Protein AF-A0A565BSS2-F1 (afdb_monomer_lite)

Foldseek 3Di:
DDPPDDDPDDCVVLVVLLVLLVVLLPPDDPPLPDDPDDDDDPDDPPPPPPPPPVPDDPPPDDPPPPPPPPPPVPPVPDVVVLVVVLCVPLPPPDPVVDVVCDPVNSVVVVVVSVVVVVVVVVVVVVVVVVVVVVVVVVVVVVVVVVVVVVVVVVVVVVVVVVVVVVVVVVVVVVVVVVVVVVVVVVVVVVVVSVVVLVVSCVSNVVSLVVLVVLQVVLVVVVVPNDDDDDNVVSVVSNLVSQQSVCVSVVHDGDDDDPDDDDDPPPDDDDDDDD

Organism: NCBI:txid586526

Radius of gyration: 59.24 Å; chains: 1; bounding box: 106×36×178 Å

Structure (mmCIF, N/CA/C/O backbone):
data_AF-A0A565BSS2-F1
#
_entry.id   AF-A0A565BSS2-F1
#
loop_
_atom_site.group_PDB
_atom_site.id
_atom_site.type_symbol
_atom_site.label_atom_id
_atom_site.label_alt_id
_atom_site.label_comp_id
_atom_site.label_asym_id
_atom_site.label_entity_id
_atom_site.label_seq_id
_atom_site.pdbx_PDB_ins_code
_atom_site.Cartn_x
_atom_site.Cartn_y
_atom_site.Cartn_z
_atom_site.occupancy
_atom_site.B_iso_or_equiv
_atom_site.auth_seq_id
_atom_site.auth_comp_id
_atom_site.auth_asym_id
_atom_site.auth_atom_id
_atom_site.pdbx_PDB_model_num
ATOM 1 N N . MET A 1 1 ? 14.914 12.241 -65.284 1.00 34.38 1 MET A N 1
ATOM 2 C CA . MET A 1 1 ? 15.885 13.344 -65.433 1.00 34.38 1 MET A CA 1
ATOM 3 C C . MET A 1 1 ? 17.136 12.758 -66.061 1.00 34.38 1 MET A C 1
ATOM 5 O O . MET A 1 1 ? 17.651 11.785 -65.526 1.00 34.38 1 MET A O 1
ATOM 9 N N . SER A 1 2 ? 17.515 13.255 -67.238 1.00 31.25 2 SER A N 1
ATOM 10 C CA . SER A 1 2 ? 18.650 12.774 -68.035 1.00 31.25 2 SER A CA 1
ATOM 11 C C . SER A 1 2 ? 19.987 13.127 -67.382 1.00 31.25 2 SER A C 1
ATOM 13 O O . SER A 1 2 ? 20.161 14.251 -66.926 1.00 31.25 2 SER A O 1
ATOM 15 N N . ILE A 1 3 ? 20.923 12.174 -67.372 1.00 38.09 3 ILE A N 1
ATOM 16 C CA . ILE A 1 3 ? 22.296 12.292 -66.838 1.00 38.09 3 ILE A CA 1
ATOM 17 C C . ILE A 1 3 ? 23.274 12.568 -67.998 1.00 38.09 3 ILE A C 1
ATOM 19 O O . ILE A 1 3 ? 24.305 11.922 -68.143 1.00 38.09 3 ILE A O 1
ATOM 23 N N . LEU A 1 4 ? 22.903 13.468 -68.904 1.00 37.25 4 LEU A N 1
ATOM 24 C CA . LEU A 1 4 ? 23.692 13.813 -70.087 1.00 37.25 4 LEU A CA 1
ATOM 25 C C . LEU A 1 4 ? 23.593 15.322 -70.271 1.00 37.25 4 LEU A C 1
ATOM 27 O O . LEU A 1 4 ? 22.771 15.786 -71.043 1.00 37.25 4 LEU A O 1
ATOM 31 N N . ASP A 1 5 ? 24.328 16.038 -69.423 1.00 34.91 5 ASP A N 1
ATOM 32 C CA . ASP A 1 5 ? 24.901 17.370 -69.665 1.00 34.91 5 ASP A CA 1
ATOM 33 C C . ASP A 1 5 ? 25.672 17.774 -68.400 1.00 34.91 5 ASP A C 1
ATOM 35 O O . ASP A 1 5 ? 25.303 18.676 -67.649 1.00 34.91 5 ASP A O 1
ATOM 39 N N . ALA A 1 6 ? 26.749 17.038 -68.112 1.00 40.72 6 ALA A N 1
ATOM 40 C CA . ALA A 1 6 ? 27.750 17.503 -67.163 1.00 40.72 6 ALA A CA 1
ATOM 41 C C . ALA A 1 6 ? 28.663 18.485 -67.908 1.00 40.72 6 ALA A C 1
ATOM 43 O O . ALA A 1 6 ? 29.536 18.086 -68.680 1.00 40.72 6 ALA A O 1
ATOM 44 N N . VAL A 1 7 ? 28.406 19.777 -67.701 1.00 39.69 7 VAL A N 1
ATOM 45 C CA . VAL A 1 7 ? 29.315 20.886 -68.028 1.00 39.69 7 VAL A CA 1
ATOM 46 C C . VAL A 1 7 ? 30.725 20.534 -67.515 1.00 39.69 7 VAL A C 1
ATOM 48 O O . VAL A 1 7 ? 30.817 19.922 -66.448 1.00 39.69 7 VAL A O 1
ATOM 51 N N . PRO A 1 8 ? 31.822 20.884 -68.224 1.00 41.38 8 PRO A N 1
ATOM 52 C CA . PRO A 1 8 ? 33.176 20.675 -67.718 1.00 41.38 8 PRO A CA 1
ATOM 53 C C . PRO A 1 8 ? 33.295 21.401 -66.378 1.00 41.38 8 PRO A C 1
ATOM 55 O O . PRO A 1 8 ? 33.271 22.630 -66.330 1.00 41.38 8 PRO A O 1
ATOM 58 N N . GLY A 1 9 ? 33.302 20.635 -65.291 1.00 44.81 9 GLY A N 1
ATOM 59 C CA . GLY A 1 9 ? 33.279 21.182 -63.948 1.00 44.81 9 GLY A CA 1
ATOM 60 C C . GLY A 1 9 ? 34.621 21.823 -63.641 1.00 44.81 9 GLY A C 1
ATOM 61 O O . GLY A 1 9 ? 35.618 21.121 -63.497 1.00 44.81 9 GLY A O 1
ATOM 62 N N . ASP A 1 10 ? 34.618 23.146 -63.523 1.00 51.16 10 ASP A N 1
ATOM 63 C CA . ASP A 1 10 ? 35.479 23.882 -62.598 1.00 51.16 10 ASP A CA 1
ATOM 64 C C . ASP A 1 10 ? 35.652 23.061 -61.295 1.00 51.16 10 ASP A C 1
ATOM 66 O O . ASP A 1 10 ? 34.690 22.453 -60.804 1.00 51.16 10 ASP A O 1
ATOM 70 N N . GLY A 1 11 ? 36.874 23.004 -60.753 1.00 56.03 11 GLY A N 1
ATOM 71 C CA . GLY A 1 11 ? 37.202 22.336 -59.485 1.00 56.03 11 GLY A CA 1
ATOM 72 C C . GLY A 1 11 ? 36.239 22.657 -58.328 1.00 56.03 11 GLY A C 1
ATOM 73 O O . GLY A 1 11 ? 36.049 21.804 -57.459 1.00 56.03 11 GLY A O 1
ATOM 74 N N . SER A 1 12 ? 35.533 23.791 -58.406 1.00 64.94 12 SER A N 1
ATOM 75 C CA . SER A 1 12 ? 34.473 24.263 -57.506 1.00 64.94 12 SER A CA 1
ATOM 76 C C . SER A 1 12 ? 33.453 23.200 -57.069 1.00 64.94 12 SER A C 1
ATOM 78 O O . SER A 1 12 ? 33.174 23.118 -55.881 1.00 64.94 12 SER A O 1
ATOM 80 N N . ILE A 1 13 ? 32.944 22.316 -57.943 1.00 73.44 13 ILE A N 1
ATOM 81 C CA . ILE A 1 13 ? 31.933 21.305 -57.526 1.00 73.44 13 ILE A CA 1
ATOM 82 C C . ILE A 1 13 ? 32.519 20.290 -56.527 1.00 73.44 13 ILE A C 1
ATOM 84 O O . ILE A 1 13 ? 31.817 19.748 -55.671 1.00 73.44 13 ILE A O 1
ATOM 88 N N . GLY A 1 14 ? 33.812 19.998 -56.662 1.00 71.19 14 GLY A N 1
ATOM 89 C CA . GLY A 1 14 ? 34.542 19.129 -55.748 1.00 71.19 14 GLY A CA 1
ATOM 90 C C . GLY A 1 14 ? 34.787 19.755 -54.400 1.00 71.19 14 GLY A C 1
ATOM 91 O O . GLY A 1 14 ? 34.569 19.118 -53.373 1.00 71.19 14 GLY A O 1
ATOM 92 N N . ASP A 1 15 ? 35.223 21.005 -54.442 1.00 77.75 15 ASP A N 1
ATOM 93 C CA . ASP A 1 15 ? 35.539 21.786 -53.258 1.00 77.75 15 ASP A CA 1
ATOM 94 C C . ASP A 1 15 ? 34.267 22.079 -52.455 1.00 77.75 15 ASP A C 1
ATOM 96 O O . ASP A 1 15 ? 34.265 21.884 -51.242 1.00 77.75 15 ASP A O 1
ATOM 100 N N . ASP A 1 16 ? 33.148 22.380 -53.124 1.00 82.94 16 ASP A N 1
ATOM 101 C CA . ASP A 1 16 ? 31.828 22.531 -52.502 1.00 82.94 16 ASP A CA 1
ATOM 102 C C . ASP A 1 16 ? 31.351 21.216 -51.862 1.00 82.94 16 ASP A C 1
ATOM 104 O O . ASP A 1 16 ? 30.814 21.206 -50.753 1.00 82.94 16 ASP A O 1
ATOM 108 N N . ALA A 1 17 ? 31.559 20.074 -52.531 1.00 83.94 17 ALA A N 1
ATOM 109 C CA . ALA A 1 17 ? 31.209 18.765 -51.981 1.00 83.94 17 ALA A CA 1
ATOM 110 C C . ALA A 1 17 ? 32.087 18.390 -50.779 1.00 83.94 17 ALA A C 1
ATOM 112 O O . ALA A 1 17 ? 31.570 17.854 -49.796 1.00 83.94 17 ALA A O 1
ATOM 113 N N . LEU A 1 18 ? 33.388 18.691 -50.821 1.00 83.56 18 LEU A N 1
ATOM 114 C CA . LEU A 1 18 ? 34.290 18.468 -49.692 1.00 83.56 18 LEU A CA 1
ATOM 115 C C . LEU A 1 18 ? 33.929 19.399 -48.529 1.00 83.56 18 LEU A C 1
ATOM 117 O O . LEU A 1 18 ? 33.869 18.951 -47.387 1.00 83.56 18 LEU A O 1
ATOM 121 N N . GLN A 1 19 ? 33.608 20.661 -48.807 1.00 87.19 19 GLN A N 1
ATOM 122 C CA . GLN A 1 19 ? 33.159 21.609 -47.797 1.00 87.19 19 GLN A CA 1
ATOM 123 C C . GLN A 1 19 ? 31.857 21.137 -47.134 1.00 87.19 19 GLN A C 1
ATOM 125 O O . GLN A 1 19 ? 31.814 21.021 -45.911 1.00 87.19 19 GLN A O 1
ATOM 130 N N . MET A 1 20 ? 30.836 20.762 -47.912 1.00 86.19 20 MET A N 1
ATOM 131 C CA . MET A 1 20 ? 29.583 20.209 -47.378 1.00 86.19 20 MET A CA 1
ATOM 132 C C . MET A 1 20 ? 29.807 18.914 -46.582 1.00 86.19 20 MET A C 1
ATOM 134 O O . MET A 1 20 ? 29.144 18.684 -45.569 1.00 86.19 20 MET A O 1
ATOM 138 N N . PHE A 1 21 ? 30.739 18.058 -47.015 1.00 87.12 21 PHE A N 1
ATOM 139 C CA . PHE A 1 21 ? 31.135 16.852 -46.285 1.00 87.12 21 PHE A CA 1
ATOM 140 C C . PHE A 1 21 ? 31.770 17.198 -44.930 1.00 87.12 21 PHE A C 1
ATOM 142 O O . PHE A 1 21 ? 31.369 16.652 -43.899 1.00 87.12 21 PHE A O 1
ATOM 149 N N . CYS A 1 22 ? 32.725 18.127 -44.917 1.00 85.31 22 CYS A N 1
ATOM 150 C CA . CYS A 1 22 ? 33.425 18.578 -43.718 1.00 85.31 22 CYS A CA 1
ATOM 151 C C . CYS A 1 22 ? 32.487 19.298 -42.740 1.00 85.31 22 CYS A C 1
ATOM 153 O O . CYS A 1 22 ? 32.552 19.043 -41.535 1.00 85.31 22 CYS A O 1
ATOM 155 N N . GLU A 1 23 ? 31.568 20.125 -43.238 1.00 85.75 23 GLU A N 1
ATOM 156 C CA . GLU A 1 23 ? 30.510 20.765 -42.448 1.00 85.75 23 GLU A CA 1
ATOM 157 C C . GLU A 1 23 ? 29.570 19.712 -41.835 1.00 85.75 23 GLU A C 1
ATOM 159 O O . GLU A 1 23 ? 29.359 19.699 -40.620 1.00 85.75 23 GLU A O 1
ATOM 164 N N . ALA A 1 24 ? 29.103 18.739 -42.628 1.00 84.38 24 ALA A N 1
ATOM 165 C CA . ALA A 1 24 ? 28.270 17.634 -42.142 1.00 84.38 24 ALA A CA 1
ATOM 166 C C . ALA A 1 24 ? 28.992 16.721 -41.132 1.00 84.38 24 ALA A C 1
ATOM 168 O O . ALA A 1 24 ? 28.348 16.107 -40.276 1.00 84.38 24 ALA A O 1
ATOM 169 N N . MET A 1 25 ? 30.321 16.624 -41.215 1.00 81.75 25 MET A N 1
ATOM 170 C CA . MET A 1 25 ? 31.159 15.909 -40.251 1.00 81.75 25 MET A CA 1
ATOM 171 C C . MET A 1 25 ? 31.399 16.701 -38.956 1.00 81.75 25 MET A C 1
ATOM 173 O O . MET A 1 25 ? 31.614 16.067 -37.916 1.00 81.75 25 MET A O 1
ATOM 177 N N . SER A 1 26 ? 31.336 18.037 -39.019 1.00 78.75 26 SER A N 1
ATOM 178 C CA . SER A 1 26 ? 31.641 18.972 -37.922 1.00 78.75 26 SER A CA 1
ATOM 179 C C . SER A 1 26 ? 30.417 19.401 -37.101 1.00 78.75 26 SER A C 1
ATOM 181 O O . SER A 1 26 ? 30.561 19.716 -35.918 1.00 78.75 26 SER A O 1
ATOM 183 N N . ASP A 1 27 ? 29.212 19.378 -37.676 1.00 64.44 27 ASP A N 1
ATOM 184 C CA . ASP A 1 27 ? 27.976 19.784 -36.994 1.00 64.44 27 ASP A CA 1
ATOM 185 C C . ASP A 1 27 ? 27.498 18.760 -35.924 1.00 64.44 27 ASP A C 1
ATOM 187 O O . ASP A 1 27 ? 26.685 17.873 -36.191 1.00 64.44 27 ASP A O 1
ATOM 191 N N . ILE A 1 28 ? 27.940 19.005 -34.673 1.00 55.84 28 ILE A N 1
ATOM 192 C CA . ILE A 1 28 ? 27.345 18.650 -33.351 1.00 55.84 28 ILE A CA 1
ATOM 193 C C . ILE A 1 28 ? 27.469 17.165 -32.876 1.00 55.84 28 ILE A C 1
ATOM 195 O O . ILE A 1 28 ? 27.287 16.232 -33.652 1.00 55.84 28 ILE A O 1
ATOM 199 N N . PRO A 1 29 ? 27.579 16.893 -31.551 1.00 52.56 29 PRO A N 1
ATOM 200 C CA . PRO A 1 29 ? 28.715 17.029 -30.635 1.00 52.56 29 PRO A CA 1
ATOM 201 C C . PRO A 1 29 ? 29.414 15.673 -30.331 1.00 52.56 29 PRO A C 1
ATOM 203 O O . PRO A 1 29 ? 28.903 14.594 -30.620 1.00 52.56 29 PRO A O 1
ATOM 206 N N . ALA A 1 30 ? 30.563 15.727 -29.644 1.00 48.44 30 ALA A N 1
ATOM 207 C CA . ALA A 1 30 ? 31.469 14.620 -29.279 1.00 48.44 30 ALA A CA 1
ATOM 208 C C . ALA A 1 30 ? 30.890 13.453 -28.428 1.00 48.44 30 ALA A C 1
ATOM 210 O O . ALA A 1 30 ? 31.642 12.602 -27.960 1.00 48.44 30 ALA A O 1
ATOM 211 N N . SER A 1 31 ? 29.574 13.380 -28.211 1.00 45.28 31 SER A N 1
ATOM 212 C CA . SER A 1 31 ? 28.946 12.412 -27.296 1.00 45.28 31 SER A CA 1
ATOM 213 C C . SER A 1 31 ? 28.653 11.035 -27.916 1.00 45.28 31 SER A C 1
ATOM 215 O O . SER A 1 31 ? 28.021 10.209 -27.263 1.00 45.28 31 SER A O 1
ATOM 217 N N . ILE A 1 32 ? 29.080 10.773 -29.154 1.00 49.75 32 ILE A N 1
ATOM 218 C CA . ILE A 1 32 ? 28.795 9.509 -29.863 1.00 49.75 32 ILE A CA 1
ATOM 219 C C . ILE A 1 32 ? 29.889 8.449 -29.606 1.00 49.75 32 ILE A C 1
ATOM 221 O O . ILE A 1 32 ? 29.726 7.281 -29.943 1.00 49.75 32 ILE A O 1
ATOM 225 N N . THR A 1 33 ? 30.987 8.812 -28.938 1.00 43.03 33 THR A N 1
ATOM 226 C CA . THR A 1 33 ? 32.140 7.919 -28.752 1.00 43.03 33 THR A CA 1
ATOM 227 C C . THR A 1 33 ? 32.258 7.411 -27.317 1.00 43.03 33 THR A C 1
ATOM 229 O O . THR A 1 33 ? 33.201 7.755 -26.616 1.00 43.03 33 THR A O 1
ATOM 232 N N . ALA A 1 34 ? 31.310 6.593 -26.863 1.00 40.50 34 ALA A N 1
ATOM 233 C CA . ALA A 1 34 ? 31.574 5.566 -25.848 1.00 40.50 34 ALA A CA 1
ATOM 234 C C . ALA A 1 34 ? 30.354 4.641 -25.705 1.00 40.50 34 ALA A C 1
ATOM 236 O O . ALA A 1 34 ? 29.289 5.123 -25.315 1.00 40.50 34 ALA A O 1
ATOM 237 N N . PRO A 1 35 ? 30.476 3.322 -25.945 1.00 38.25 35 PRO A N 1
ATOM 238 C CA . PRO A 1 35 ? 29.480 2.389 -25.437 1.00 38.25 35 PRO A CA 1
ATOM 239 C C . PRO A 1 35 ? 29.510 2.463 -23.901 1.00 38.25 35 PRO A C 1
ATOM 241 O O . PRO A 1 35 ? 30.601 2.423 -23.318 1.00 38.25 35 PRO A O 1
ATOM 244 N N . PRO A 1 36 ? 28.367 2.589 -23.206 1.00 38.75 36 PRO A N 1
ATOM 245 C CA . PRO A 1 36 ? 28.371 2.515 -21.757 1.00 38.75 36 PRO A CA 1
ATOM 246 C C . PRO A 1 36 ? 28.804 1.102 -21.348 1.00 38.75 36 PRO A C 1
ATOM 248 O O . PRO A 1 36 ? 28.080 0.127 -21.547 1.00 38.75 36 PRO A O 1
ATOM 251 N N . LEU A 1 37 ? 30.016 1.002 -20.792 1.00 39.88 37 LEU A N 1
ATOM 252 C CA . LEU A 1 37 ? 30.479 -0.157 -20.039 1.00 39.88 37 LEU A CA 1
ATOM 253 C C . LEU A 1 37 ? 29.412 -0.498 -18.999 1.00 39.88 37 LEU A C 1
ATOM 255 O O . LEU A 1 37 ? 29.071 0.325 -18.150 1.00 39.88 37 LEU A O 1
ATOM 259 N N . GLN A 1 38 ? 28.893 -1.719 -19.087 1.00 48.22 38 GLN A N 1
ATOM 260 C CA . GLN A 1 38 ? 28.088 -2.329 -18.043 1.00 48.22 38 GLN A CA 1
ATOM 261 C C . GLN A 1 38 ? 28.938 -2.403 -16.772 1.00 48.22 38 GLN A C 1
ATOM 263 O O . GLN A 1 38 ? 29.745 -3.314 -16.606 1.00 48.22 38 GLN A O 1
ATOM 268 N N . THR A 1 39 ? 28.781 -1.435 -15.875 1.00 33.19 39 THR A N 1
ATOM 269 C CA . THR A 1 39 ? 29.210 -1.577 -14.489 1.00 33.19 39 THR A CA 1
ATOM 270 C C . THR A 1 39 ? 28.031 -2.059 -13.667 1.00 33.19 39 THR A C 1
ATOM 272 O O . THR A 1 39 ? 26.965 -1.448 -13.614 1.00 33.19 39 THR A O 1
ATOM 275 N N . GLU A 1 40 ? 28.267 -3.226 -13.081 1.00 39.66 40 GLU A N 1
ATOM 276 C CA . GLU A 1 40 ? 27.465 -3.946 -12.112 1.00 39.66 40 GLU A CA 1
ATOM 277 C C . GLU A 1 40 ? 26.585 -3.032 -11.254 1.00 39.66 40 GLU A C 1
ATOM 279 O O . GLU A 1 40 ? 27.058 -2.149 -10.531 1.00 39.66 40 GLU A O 1
ATOM 284 N N . GLN A 1 41 ? 25.280 -3.301 -11.290 1.00 34.44 41 GLN A N 1
ATOM 285 C CA . GLN A 1 41 ? 24.351 -2.830 -10.275 1.00 34.44 41 GLN A CA 1
ATOM 286 C C . GLN A 1 41 ? 24.726 -3.491 -8.941 1.00 34.44 41 GLN A C 1
ATOM 288 O O . GLN A 1 41 ? 24.218 -4.546 -8.562 1.00 34.44 41 GLN A O 1
ATOM 293 N N . VAL A 1 42 ? 25.625 -2.848 -8.199 1.00 38.00 42 VAL A N 1
ATOM 294 C CA . VAL A 1 42 ? 25.726 -3.030 -6.755 1.00 38.00 42 VAL A CA 1
ATOM 295 C C . VAL A 1 42 ? 24.382 -2.592 -6.182 1.00 38.00 42 VAL A C 1
ATOM 297 O O . VAL A 1 42 ? 24.040 -1.408 -6.186 1.00 38.00 42 VAL A O 1
ATOM 300 N N . GLY A 1 43 ? 23.592 -3.575 -5.747 1.00 42.31 43 GLY A N 1
ATOM 301 C CA . GLY A 1 43 ? 22.285 -3.352 -5.145 1.00 42.31 43 GLY A CA 1
ATOM 302 C C . GLY A 1 43 ? 22.361 -2.312 -4.020 1.00 42.31 43 GLY A C 1
ATOM 303 O O . GLY A 1 43 ? 23.325 -2.312 -3.244 1.00 42.31 43 GLY A O 1
ATOM 304 N N . PRO A 1 44 ? 21.369 -1.412 -3.892 1.00 38.91 44 PRO A N 1
ATOM 305 C CA . PRO A 1 44 ? 21.405 -0.427 -2.834 1.00 38.91 44 PRO A CA 1
ATOM 306 C C . PRO A 1 44 ? 21.304 -1.132 -1.481 1.00 38.91 44 PRO A C 1
ATOM 308 O O . PRO A 1 44 ? 20.323 -1.812 -1.165 1.00 38.91 44 PRO A O 1
ATOM 311 N N . LYS A 1 45 ? 22.367 -0.947 -0.689 1.00 37.09 45 LYS A N 1
ATOM 312 C CA . LYS A 1 45 ? 22.442 -1.221 0.745 1.00 37.09 45 LYS A CA 1
ATOM 313 C C . LYS A 1 45 ? 21.116 -0.851 1.406 1.00 37.09 45 LYS A C 1
ATOM 315 O O . LYS A 1 45 ? 20.639 0.273 1.271 1.00 37.09 45 LYS A O 1
ATOM 320 N N . ARG A 1 46 ? 20.563 -1.805 2.161 1.00 40.41 46 ARG A N 1
ATOM 321 C CA . ARG A 1 46 ? 19.498 -1.579 3.142 1.00 40.41 46 ARG A CA 1
ATOM 322 C C . ARG A 1 46 ? 19.945 -0.487 4.113 1.00 40.41 46 ARG A C 1
ATOM 324 O O . ARG A 1 46 ? 20.578 -0.770 5.126 1.00 40.41 46 ARG A O 1
ATOM 331 N N . SER A 1 47 ? 19.595 0.754 3.813 1.00 33.22 47 SER A N 1
ATOM 332 C CA . SER A 1 47 ? 19.564 1.823 4.797 1.00 33.22 47 SER A CA 1
ATOM 333 C C . SER A 1 47 ? 18.328 1.577 5.647 1.00 33.22 47 SER A C 1
ATOM 335 O O . SER A 1 47 ? 17.202 1.871 5.252 1.00 33.22 47 SER A O 1
ATOM 337 N N . VAL A 1 48 ? 18.547 0.932 6.790 1.00 34.62 48 VAL A N 1
ATOM 338 C CA . VAL A 1 48 ? 17.564 0.817 7.862 1.00 34.62 48 VAL A CA 1
ATOM 339 C C . VAL A 1 48 ? 17.286 2.234 8.350 1.00 34.62 48 VAL A C 1
ATOM 341 O O . VAL A 1 48 ? 18.014 2.780 9.174 1.00 34.62 48 VAL A O 1
ATOM 344 N N . THR A 1 49 ? 16.243 2.857 7.811 1.00 32.50 49 THR A N 1
ATOM 345 C CA . THR A 1 49 ? 15.638 4.030 8.429 1.00 32.50 49 THR A CA 1
ATOM 346 C C . THR A 1 49 ? 14.867 3.524 9.641 1.00 32.50 49 T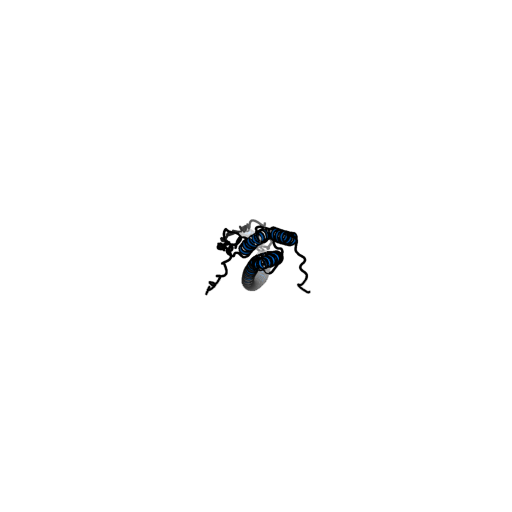HR A C 1
ATOM 348 O O . THR A 1 49 ? 13.706 3.126 9.547 1.00 32.50 49 THR A O 1
ATOM 351 N N . THR A 1 50 ? 15.534 3.489 10.792 1.00 32.97 50 THR A N 1
ATOM 352 C CA . THR A 1 50 ? 14.873 3.465 12.094 1.00 32.97 50 THR A CA 1
ATOM 353 C C . THR A 1 50 ? 14.063 4.749 12.213 1.00 32.97 50 THR A C 1
ATOM 355 O O . THR A 1 50 ? 14.546 5.791 12.651 1.00 32.97 50 THR A O 1
ATOM 358 N N . VAL A 1 51 ? 12.802 4.686 11.790 1.00 31.86 51 VAL A N 1
ATOM 359 C CA . VAL A 1 51 ? 11.802 5.652 12.226 1.00 31.86 51 VAL A CA 1
ATOM 360 C C . VAL A 1 51 ? 11.656 5.421 13.723 1.00 31.86 51 VAL A C 1
ATOM 362 O O . VAL A 1 51 ? 11.065 4.436 14.163 1.00 31.86 51 VAL A O 1
ATOM 365 N N . ASN A 1 52 ? 12.251 6.319 14.506 1.00 32.34 52 ASN A N 1
ATOM 366 C CA . ASN A 1 52 ? 11.920 6.492 15.909 1.00 32.34 52 ASN A CA 1
ATOM 367 C C . ASN A 1 52 ? 10.443 6.895 15.977 1.00 32.34 52 ASN A C 1
ATOM 369 O O . ASN A 1 52 ? 10.106 8.076 16.004 1.00 32.34 52 ASN A O 1
ATOM 373 N N . LEU A 1 53 ? 9.550 5.902 15.974 1.00 30.77 53 LEU A N 1
ATOM 374 C CA . LEU A 1 53 ? 8.210 6.087 16.496 1.00 30.77 53 LEU A CA 1
ATOM 375 C C . LEU A 1 53 ? 8.401 6.366 17.980 1.00 30.77 53 LEU A C 1
ATOM 377 O O . LEU A 1 53 ? 8.719 5.474 18.770 1.00 30.77 53 LEU A O 1
ATOM 381 N N . THR A 1 54 ? 8.248 7.633 18.336 1.00 32.81 54 THR A N 1
ATOM 382 C CA . THR A 1 54 ? 8.144 8.115 19.702 1.00 32.81 54 THR A CA 1
ATOM 383 C C . THR A 1 54 ? 6.967 7.399 20.358 1.00 32.81 54 THR A C 1
ATOM 385 O O . THR A 1 54 ? 5.830 7.866 20.343 1.00 32.81 54 THR A O 1
ATOM 388 N N . ARG A 1 55 ? 7.225 6.216 20.920 1.00 35.03 55 ARG A N 1
ATOM 389 C CA . ARG A 1 55 ? 6.303 5.513 21.802 1.00 35.03 55 ARG A CA 1
ATOM 390 C C . ARG A 1 55 ? 6.305 6.293 23.107 1.00 35.03 55 ARG A C 1
ATOM 392 O O . ARG A 1 55 ? 7.022 5.957 24.045 1.00 35.03 55 ARG A O 1
ATOM 399 N N . GLN A 1 56 ? 5.534 7.378 23.145 1.00 34.56 56 GLN A N 1
ATOM 400 C CA . GLN A 1 56 ? 5.100 7.940 24.413 1.00 34.56 56 GLN A CA 1
ATOM 401 C C . GLN A 1 56 ? 4.419 6.804 25.188 1.00 34.56 56 GLN A C 1
ATOM 403 O O . GLN A 1 56 ? 3.437 6.237 24.700 1.00 34.56 56 GLN A O 1
ATOM 408 N N . PRO A 1 57 ? 4.900 6.448 26.388 1.00 36.84 57 PRO A N 1
ATOM 409 C CA . PRO A 1 57 ? 4.049 5.744 27.320 1.00 36.84 57 PRO A CA 1
ATOM 410 C C . PRO A 1 57 ? 2.920 6.712 27.663 1.00 36.84 57 PRO A C 1
ATOM 412 O O . PRO A 1 57 ? 3.184 7.853 28.056 1.00 36.84 57 PRO A O 1
ATOM 415 N N . ALA A 1 58 ? 1.671 6.273 27.533 1.00 33.44 58 ALA A N 1
ATOM 416 C CA . ALA A 1 58 ? 0.561 6.960 28.168 1.00 33.44 58 ALA A CA 1
ATOM 417 C C . ALA A 1 58 ? 0.850 6.987 29.676 1.00 33.44 58 ALA A C 1
ATOM 419 O O . ALA A 1 58 ? 0.637 6.003 30.384 1.00 33.44 58 ALA A O 1
ATOM 420 N N . ARG A 1 59 ? 1.407 8.100 30.167 1.00 37.00 59 ARG A N 1
ATOM 421 C CA . ARG A 1 59 ? 1.539 8.366 31.596 1.00 37.00 59 ARG A CA 1
ATOM 422 C C . ARG A 1 59 ? 0.139 8.605 32.133 1.00 37.00 59 ARG A C 1
ATOM 424 O O . ARG A 1 59 ? -0.394 9.711 32.122 1.00 37.00 59 ARG A O 1
ATOM 431 N N . THR A 1 60 ? -0.457 7.522 32.600 1.00 49.66 60 THR A N 1
ATOM 432 C CA . THR A 1 60 ? -1.585 7.532 33.513 1.00 49.66 60 THR A CA 1
ATOM 433 C C . THR A 1 60 ? -1.128 8.159 34.827 1.00 49.66 60 THR A C 1
ATOM 435 O O . THR A 1 60 ? -0.595 7.471 35.691 1.00 49.66 60 THR A O 1
ATOM 438 N N . THR A 1 61 ? -1.333 9.461 35.012 1.00 38.72 61 THR A N 1
ATOM 439 C CA . THR A 1 61 ? -1.274 10.053 36.353 1.00 38.72 61 THR A CA 1
ATOM 440 C C . THR A 1 61 ? -2.321 11.142 36.520 1.00 38.72 61 THR A C 1
ATOM 442 O O . THR A 1 61 ? -2.195 12.243 35.998 1.00 38.72 61 THR A O 1
ATOM 445 N N . LYS A 1 62 ? -3.318 10.786 37.338 1.00 44.59 62 LYS A N 1
ATOM 446 C CA . LYS A 1 62 ? -4.192 11.654 38.136 1.00 44.59 62 LYS A CA 1
ATOM 447 C C . LYS A 1 62 ? -5.116 12.586 37.351 1.00 44.59 62 LYS A C 1
ATOM 449 O O . LYS A 1 62 ? -5.121 13.797 37.549 1.00 44.59 62 LYS A O 1
ATOM 454 N N . ARG A 1 63 ? -6.055 11.989 36.610 1.00 34.84 63 ARG A N 1
ATOM 455 C CA . ARG A 1 63 ? -7.397 12.579 36.560 1.00 34.84 63 ARG A CA 1
ATOM 456 C C . ARG A 1 63 ? -7.965 12.413 37.968 1.00 34.84 63 ARG A C 1
ATOM 458 O O . ARG A 1 63 ? -8.181 11.285 38.402 1.00 34.84 63 ARG A O 1
ATOM 465 N N . LYS A 1 64 ? -8.115 13.520 38.705 1.00 44.59 64 LYS A N 1
ATOM 466 C CA . LYS A 1 64 ? -9.013 13.586 39.863 1.00 44.59 64 LYS A CA 1
ATOM 467 C C . LYS A 1 64 ? -10.339 13.011 39.374 1.00 44.59 64 LYS A C 1
ATOM 469 O O . LYS A 1 64 ? -11.048 13.680 38.623 1.00 44.59 64 LYS A O 1
ATOM 474 N N . SER A 1 65 ? -10.630 11.756 39.718 1.00 32.34 65 SER A N 1
ATOM 475 C CA . SER A 1 65 ? -12.004 11.299 39.688 1.00 32.34 65 SER A CA 1
ATOM 476 C C . SER A 1 65 ? -12.675 12.154 40.742 1.00 32.34 65 SER A C 1
ATOM 478 O O . SER A 1 65 ? -12.451 11.980 41.941 1.00 32.34 65 SER A O 1
ATOM 480 N N . HIS A 1 66 ? -13.425 13.146 40.272 1.00 35.06 66 HIS A N 1
ATOM 481 C CA . HIS A 1 66 ? -14.575 13.610 41.011 1.00 35.06 66 HIS A CA 1
ATOM 482 C C . HIS A 1 66 ? -15.248 12.340 41.508 1.00 35.06 66 HIS A C 1
ATOM 484 O O . HIS A 1 66 ? -15.572 11.460 40.709 1.00 35.06 66 HIS A O 1
ATOM 490 N N . VAL A 1 67 ? -15.293 12.203 42.827 1.00 35.38 67 VAL A N 1
ATOM 491 C CA . VAL A 1 67 ? -16.081 11.196 43.511 1.00 35.38 67 VAL A CA 1
ATOM 492 C C . VAL A 1 67 ? -17.442 11.270 42.840 1.00 35.38 67 VAL A C 1
ATOM 494 O O . VAL A 1 67 ? -18.153 12.261 42.999 1.00 35.38 67 VAL A O 1
ATOM 497 N N . CYS A 1 68 ? -17.763 10.302 41.982 1.00 28.03 68 CYS A N 1
ATOM 498 C CA . CYS A 1 68 ? -19.159 10.013 41.748 1.00 28.03 68 CYS A CA 1
ATOM 499 C C . CYS A 1 68 ? -19.676 9.712 43.151 1.00 28.03 68 CYS A C 1
ATOM 501 O O . CYS A 1 68 ? -19.083 8.853 43.815 1.00 28.03 68 CYS A O 1
ATOM 503 N N . PRO A 1 69 ? -20.705 10.413 43.643 1.00 40.94 69 PRO A N 1
ATOM 504 C CA . PRO A 1 69 ? -21.419 9.970 44.819 1.00 40.94 69 PRO A CA 1
ATOM 505 C C . PRO A 1 69 ? -22.181 8.710 44.392 1.00 40.94 69 PRO A C 1
ATOM 507 O O . PRO A 1 69 ? -23.390 8.720 44.205 1.00 40.94 69 PRO A O 1
ATOM 510 N N . GLY A 1 70 ? -21.449 7.618 44.156 1.00 34.53 70 GLY A N 1
ATOM 511 C CA . GLY A 1 70 ? -21.979 6.283 44.313 1.00 34.53 70 GLY A CA 1
ATOM 512 C C . GLY A 1 70 ? -22.283 6.208 45.790 1.00 34.53 70 GLY A C 1
ATOM 513 O O . GLY A 1 70 ? -21.370 6.018 46.592 1.00 34.53 70 GLY A O 1
ATOM 514 N N . GLY A 1 71 ? -23.528 6.543 46.126 1.00 38.66 71 GLY A N 1
ATOM 515 C CA . GLY A 1 71 ? -24.042 6.549 47.478 1.00 38.66 71 GLY A CA 1
ATOM 516 C C . GLY A 1 71 ? -23.710 5.214 48.110 1.00 38.66 71 GLY A C 1
ATOM 517 O O . GLY A 1 71 ? -24.340 4.199 47.829 1.00 38.66 71 GLY A O 1
ATOM 518 N N . SER A 1 72 ? -22.675 5.219 48.939 1.00 37.03 72 SER A N 1
ATOM 519 C CA . SER A 1 72 ? -22.443 4.173 49.908 1.00 37.03 72 SER A CA 1
ATOM 520 C C . SER A 1 72 ? -23.594 4.290 50.899 1.00 37.03 72 SER A C 1
ATOM 522 O O . SER A 1 72 ? -23.479 5.008 51.883 1.00 37.03 72 SER A O 1
ATOM 524 N N . LEU A 1 73 ? -24.717 3.625 50.610 1.00 44.44 73 LEU A N 1
ATOM 525 C CA . LEU A 1 73 ? -25.900 3.542 51.482 1.00 44.44 73 LEU A CA 1
ATOM 526 C C . LEU A 1 73 ? -25.590 2.860 52.824 1.00 44.44 73 LEU A C 1
ATOM 528 O O . LEU A 1 73 ? -26.384 2.899 53.752 1.00 44.44 73 LEU A O 1
ATOM 532 N N . LEU A 1 74 ? -24.380 2.314 52.963 1.00 41.69 74 LEU A N 1
ATOM 533 C CA . LEU A 1 74 ? -23.762 1.974 54.236 1.00 41.69 74 LEU A CA 1
ATOM 534 C C . LEU A 1 74 ? -22.970 3.157 54.816 1.00 41.69 74 LEU A C 1
ATOM 536 O O . LEU A 1 74 ? -21.877 2.971 55.354 1.00 41.69 74 LEU A O 1
ATOM 540 N N . THR A 1 75 ? -23.483 4.389 54.734 1.00 42.53 75 THR A N 1
ATOM 541 C CA . THR A 1 75 ? -23.140 5.406 55.735 1.00 42.53 75 THR A CA 1
ATOM 542 C C . THR A 1 75 ? -23.643 4.869 57.067 1.00 42.53 75 THR A C 1
ATOM 544 O O . THR A 1 75 ? -24.797 5.032 57.446 1.00 42.53 75 THR A O 1
ATOM 547 N N . ALA A 1 76 ? -22.757 4.126 57.719 1.00 43.44 76 ALA A N 1
ATOM 548 C CA . ALA A 1 76 ? -22.951 3.293 58.890 1.00 43.44 76 ALA A CA 1
ATOM 549 C C . ALA A 1 76 ? -23.261 4.084 60.177 1.00 43.44 76 ALA A C 1
ATOM 551 O O . ALA A 1 76 ? -22.720 3.762 61.232 1.00 43.44 76 ALA A O 1
ATOM 552 N N . SER A 1 77 ? -24.094 5.126 60.120 1.00 48.38 77 SER A N 1
ATOM 553 C CA . SER A 1 77 ? -24.166 6.107 61.204 1.00 48.38 77 SER A CA 1
ATOM 554 C C . SER A 1 77 ? -25.519 6.295 61.883 1.00 48.38 77 SER A C 1
ATOM 556 O O . SER A 1 77 ? -25.505 6.908 62.939 1.00 48.38 77 SER A O 1
ATOM 558 N N . ASP A 1 78 ? -26.641 5.743 61.408 1.00 55.00 78 ASP A N 1
ATOM 559 C CA . ASP A 1 78 ? -27.936 6.019 62.072 1.00 55.00 78 ASP A CA 1
ATOM 560 C C . ASP A 1 78 ? -28.540 4.801 62.791 1.00 55.00 78 ASP A C 1
ATOM 562 O O . ASP A 1 78 ? -29.049 4.915 63.907 1.00 55.00 78 ASP A O 1
ATOM 566 N N . HIS A 1 79 ? -28.392 3.590 62.250 1.00 58.41 79 HIS A N 1
ATOM 567 C CA . HIS A 1 79 ? -29.034 2.400 62.834 1.00 58.41 79 HIS A CA 1
ATOM 568 C C . HIS A 1 79 ? -28.332 1.863 64.091 1.00 58.41 79 HIS A C 1
ATOM 570 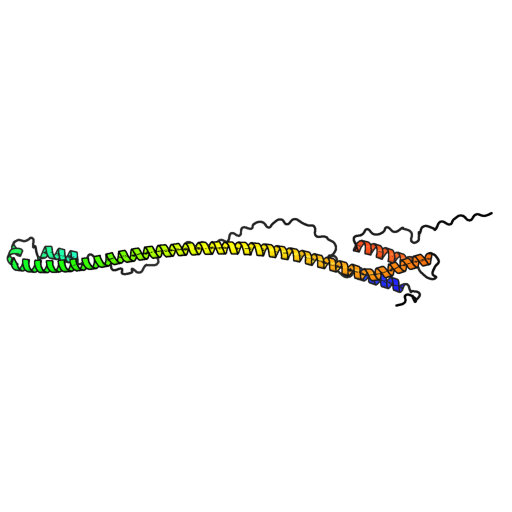O O . HIS A 1 79 ? -28.990 1.396 65.018 1.00 58.41 79 HIS A O 1
ATOM 576 N N . SER A 1 80 ? -26.999 1.978 64.163 1.00 59.09 80 SER A N 1
ATOM 577 C CA . SER A 1 80 ? -26.225 1.640 65.371 1.00 59.09 80 SER A CA 1
ATOM 578 C C . SER A 1 80 ? -26.533 2.605 66.523 1.00 59.09 80 SER A C 1
ATOM 580 O O . SER A 1 80 ? -26.589 2.203 67.685 1.00 59.09 80 SER A O 1
ATOM 582 N N . ILE A 1 81 ? -26.820 3.871 66.198 1.00 63.03 81 ILE A N 1
ATOM 583 C CA . ILE A 1 81 ? -27.246 4.887 67.165 1.00 63.03 81 ILE A CA 1
ATOM 584 C C . ILE A 1 81 ? -28.665 4.583 67.666 1.00 63.03 81 ILE A C 1
ATOM 586 O O . ILE A 1 81 ? -28.892 4.617 68.875 1.00 63.03 81 ILE A O 1
ATOM 590 N N . ALA A 1 82 ? -29.593 4.201 66.783 1.00 57.25 82 ALA A N 1
ATOM 591 C CA . ALA A 1 82 ? -30.943 3.779 67.168 1.00 57.25 82 ALA A CA 1
ATOM 592 C C . ALA A 1 82 ? -30.935 2.534 68.085 1.00 57.25 82 ALA A C 1
ATOM 594 O O . ALA A 1 82 ? -31.573 2.544 69.139 1.00 57.25 82 ALA A O 1
ATOM 595 N N . LEU A 1 83 ? -30.136 1.505 67.766 1.00 59.34 83 LEU A N 1
ATOM 596 C CA . LEU A 1 83 ? -29.946 0.317 68.620 1.00 59.34 83 LEU A CA 1
ATOM 597 C C . LEU A 1 83 ? -29.221 0.637 69.940 1.00 59.34 83 LEU A C 1
ATOM 599 O O . LEU A 1 83 ? -29.564 0.107 70.999 1.00 59.34 83 LEU A O 1
ATOM 603 N N . GLY A 1 84 ? -28.230 1.529 69.905 1.00 65.19 84 GLY A N 1
ATOM 604 C CA . GLY A 1 84 ? -27.541 2.012 71.100 1.00 65.19 84 GLY A CA 1
ATOM 605 C C . GLY A 1 84 ? -28.489 2.750 72.050 1.00 65.19 84 GLY A C 1
ATOM 606 O O . GLY A 1 84 ? -28.460 2.506 73.261 1.00 65.19 84 GLY A O 1
ATOM 607 N N . ASN A 1 85 ? -29.371 3.589 71.501 1.00 63.91 85 ASN A N 1
ATOM 608 C CA . ASN A 1 85 ? -30.413 4.305 72.236 1.00 63.91 85 ASN A CA 1
ATOM 609 C C . ASN A 1 85 ? -31.487 3.356 72.788 1.00 63.91 85 ASN A C 1
ATOM 611 O O . ASN A 1 85 ? -31.904 3.535 73.932 1.00 63.91 85 ASN A O 1
ATOM 615 N N . LEU A 1 86 ? -31.851 2.302 72.047 1.00 61.66 86 LEU A N 1
ATOM 616 C CA . LEU A 1 86 ? -32.741 1.230 72.508 1.00 61.66 86 LEU A CA 1
ATOM 617 C C . LEU A 1 86 ? -32.219 0.586 73.800 1.00 61.66 86 LEU A C 1
ATOM 619 O O . LEU A 1 86 ? -32.943 0.514 74.793 1.00 61.66 86 LEU A O 1
ATOM 623 N N . SER A 1 87 ? -30.944 0.176 73.816 1.00 61.62 87 SER A N 1
ATOM 624 C CA . SER A 1 87 ? -30.356 -0.473 74.998 1.00 61.62 87 SER A CA 1
ATOM 625 C C . SER A 1 87 ? -30.316 0.448 76.221 1.00 61.62 87 SER A C 1
ATOM 627 O O . SER A 1 87 ? -30.464 -0.026 77.342 1.00 61.62 87 SER A O 1
ATOM 629 N N . LYS A 1 88 ? -30.152 1.762 76.015 1.00 65.00 88 LYS A N 1
ATOM 630 C CA . LYS A 1 88 ? -30.055 2.750 77.098 1.00 65.00 88 LYS A CA 1
ATOM 631 C C . LYS A 1 88 ? -31.415 3.200 77.632 1.00 65.00 88 LYS A C 1
ATOM 633 O O . LYS A 1 88 ? -31.511 3.485 78.819 1.00 65.00 88 LYS A O 1
ATOM 638 N N . GLN A 1 89 ? -32.436 3.300 76.778 1.00 60.53 89 GLN A N 1
ATOM 639 C CA . GLN A 1 89 ? -33.745 3.856 77.152 1.00 60.53 89 GLN A CA 1
ATOM 640 C C . GLN A 1 89 ? -34.775 2.801 77.566 1.00 60.53 89 GLN A C 1
ATOM 642 O O . GLN A 1 89 ? -35.645 3.098 78.379 1.00 60.53 89 GLN A O 1
ATOM 647 N N . VAL A 1 90 ? -34.704 1.590 77.006 1.00 56.38 90 VAL A N 1
ATOM 648 C CA . VAL A 1 90 ? -35.697 0.527 77.253 1.00 56.38 90 VAL A CA 1
ATOM 649 C C . VAL A 1 90 ? -35.227 -0.448 78.336 1.00 56.38 90 VAL A C 1
ATOM 651 O O . VAL A 1 90 ? -36.051 -1.001 79.059 1.00 56.38 90 VAL A O 1
ATOM 654 N N . PHE A 1 91 ? -33.910 -0.600 78.510 1.00 58.34 91 PHE A N 1
ATOM 655 C CA . PHE A 1 91 ? -33.311 -1.431 79.558 1.00 58.34 91 PHE A CA 1
ATOM 656 C C . PHE A 1 91 ? -32.353 -0.614 80.443 1.00 58.34 91 PHE A C 1
ATOM 658 O O . PHE A 1 91 ? -31.133 -0.788 80.359 1.00 58.34 91 PHE A O 1
ATOM 665 N N . PRO A 1 92 ? -32.866 0.284 81.310 1.00 57.66 92 PRO A N 1
ATOM 666 C CA . PRO A 1 92 ? -32.040 0.908 82.336 1.00 57.66 92 PRO A CA 1
ATOM 667 C C . PRO A 1 92 ? -31.366 -0.189 83.170 1.00 57.66 92 PRO A C 1
ATOM 669 O O . PRO A 1 92 ? -32.028 -1.112 83.638 1.00 57.66 92 PRO A O 1
ATOM 672 N N . ARG A 1 93 ? -30.044 -0.108 83.374 1.00 57.31 93 ARG A N 1
ATOM 673 C CA . ARG A 1 93 ? -29.326 -1.051 84.259 1.00 57.31 93 ARG A CA 1
ATOM 674 C C . ARG A 1 93 ? -29.706 -0.888 85.737 1.00 57.31 93 ARG A C 1
ATOM 676 O O . ARG A 1 93 ? -29.284 -1.698 86.555 1.00 57.31 93 ARG A O 1
ATOM 683 N N . ASP A 1 94 ? -30.468 0.155 86.055 1.00 60.56 94 ASP A N 1
ATOM 684 C CA . ASP A 1 94 ? -30.863 0.537 87.401 1.00 60.56 94 ASP A CA 1
ATOM 685 C C . ASP A 1 94 ? -32.295 0.075 87.721 1.00 60.56 94 ASP A C 1
ATOM 687 O O . ASP A 1 94 ? -33.229 0.278 86.939 1.00 60.56 94 ASP A O 1
ATOM 691 N N . ARG A 1 95 ? -32.462 -0.574 88.877 1.00 55.94 95 ARG A N 1
ATOM 692 C CA . ARG A 1 95 ? -33.696 -1.257 89.297 1.00 55.94 95 ARG A CA 1
ATOM 693 C C . ARG A 1 95 ? -34.789 -0.270 89.722 1.00 55.94 95 ARG A C 1
ATOM 695 O O . ARG A 1 95 ? -35.970 -0.591 89.615 1.00 55.94 95 ARG A O 1
ATOM 702 N N . GLU A 1 96 ? -34.402 0.915 90.181 1.00 58.03 96 GLU A N 1
ATOM 703 C CA . GLU A 1 96 ? -35.311 1.963 90.663 1.00 58.03 96 GLU A CA 1
ATOM 704 C C . GLU A 1 96 ? -35.958 2.723 89.496 1.00 58.03 96 GLU A C 1
ATOM 706 O O . GLU A 1 96 ? -37.181 2.861 89.453 1.00 58.03 96 GLU A O 1
ATOM 711 N N . ALA A 1 97 ? -35.171 3.061 88.470 1.00 59.84 97 ALA A N 1
ATOM 712 C CA . ALA A 1 97 ? -35.661 3.683 87.237 1.00 59.84 97 ALA A CA 1
ATOM 713 C C . ALA A 1 97 ? -36.626 2.777 86.443 1.00 59.84 97 ALA A C 1
ATOM 715 O O . ALA A 1 97 ? -37.542 3.260 85.778 1.00 59.84 97 ALA A O 1
ATOM 716 N N . LEU A 1 98 ? -36.445 1.453 86.519 1.00 58.47 98 LEU A N 1
ATOM 717 C CA . LEU A 1 98 ? -37.335 0.475 85.884 1.00 58.47 98 LEU A CA 1
ATOM 718 C C . LEU A 1 98 ? -38.714 0.408 86.570 1.00 58.47 98 LEU A C 1
ATOM 720 O O . LEU A 1 98 ? -39.730 0.233 85.897 1.00 58.47 98 LEU A O 1
ATOM 724 N N . ASN A 1 99 ? -38.747 0.559 87.899 1.00 59.50 99 ASN A N 1
ATOM 725 C CA . ASN A 1 99 ? -39.980 0.551 88.689 1.00 59.50 99 ASN A CA 1
ATOM 726 C C . ASN A 1 99 ? -40.793 1.848 88.520 1.00 59.50 99 ASN A C 1
ATOM 728 O O . ASN A 1 99 ? -42.020 1.776 88.490 1.00 59.50 99 ASN A O 1
ATOM 732 N N . GLU A 1 100 ? -40.142 3.008 88.374 1.00 64.56 100 GLU A N 1
ATOM 733 C CA . GLU A 1 100 ? -40.819 4.298 88.134 1.00 64.56 100 GLU A CA 1
ATOM 734 C C . GLU A 1 100 ? -41.459 4.402 86.744 1.00 64.56 100 GLU A C 1
ATOM 736 O O . GLU A 1 100 ? -42.524 4.999 86.595 1.00 64.56 100 GLU A O 1
ATOM 741 N N . LEU A 1 101 ? -40.836 3.816 85.716 1.00 64.25 101 LEU A N 1
ATOM 742 C CA . LEU A 1 101 ? -41.332 3.899 84.338 1.00 64.25 101 LEU A CA 1
ATOM 743 C C . LEU A 1 101 ? -42.608 3.068 84.114 1.00 64.25 101 LEU A C 1
ATOM 745 O O . LEU A 1 101 ? -43.403 3.378 83.229 1.00 64.25 101 LEU A O 1
ATOM 749 N N . GLY A 1 102 ? -42.796 2.012 84.911 1.00 66.56 102 GLY A N 1
ATOM 750 C CA . GLY A 1 102 ? -43.906 1.070 84.799 1.00 66.56 102 GLY A CA 1
ATOM 751 C C . GLY A 1 102 ? -43.757 0.089 83.626 1.00 66.56 102 GLY A C 1
ATOM 752 O O . GLY A 1 102 ? -43.442 0.457 82.494 1.00 66.56 102 GLY A O 1
ATOM 753 N N . HIS A 1 103 ? -44.039 -1.194 83.876 1.00 65.88 103 HIS A N 1
ATOM 754 C CA . HIS A 1 103 ? -43.881 -2.268 82.882 1.00 65.88 103 HIS A CA 1
ATOM 755 C C . HIS A 1 103 ? -44.659 -2.035 81.574 1.00 65.88 103 HIS A C 1
ATOM 757 O O . HIS A 1 103 ? -44.195 -2.438 80.509 1.00 65.88 103 HIS A O 1
ATOM 763 N N . ALA A 1 104 ? -45.811 -1.359 81.636 1.00 70.94 104 ALA A N 1
ATOM 764 C CA . ALA A 1 104 ? -46.640 -1.069 80.468 1.00 70.94 104 ALA A CA 1
ATOM 765 C C . ALA A 1 104 ? -45.976 -0.079 79.490 1.00 70.94 104 ALA A C 1
ATOM 767 O O . ALA A 1 104 ? -45.981 -0.325 78.287 1.00 70.94 104 ALA A O 1
ATOM 768 N N . ALA A 1 105 ? -45.338 0.986 79.988 1.00 72.12 105 ALA A N 1
ATOM 769 C CA . ALA A 1 105 ? -44.683 1.986 79.138 1.00 72.12 105 ALA A CA 1
ATOM 770 C C . ALA A 1 105 ? -43.401 1.444 78.480 1.00 72.12 105 ALA A C 1
ATOM 772 O O . ALA A 1 105 ? -43.070 1.798 77.347 1.00 72.12 105 ALA A O 1
ATOM 773 N N . ILE A 1 106 ? -42.686 0.553 79.177 1.00 70.50 106 ILE A N 1
ATOM 774 C CA . ILE A 1 106 ? -41.528 -0.170 78.628 1.00 70.50 106 ILE A CA 1
ATOM 775 C C . ILE A 1 106 ? -41.981 -1.113 77.507 1.00 70.50 106 ILE A C 1
ATOM 777 O O . ILE A 1 106 ? -41.361 -1.160 76.441 1.00 70.50 106 ILE A O 1
ATOM 781 N N . LEU A 1 107 ? -43.080 -1.842 77.725 1.00 76.38 107 LEU A N 1
ATOM 782 C CA . LEU A 1 107 ? -43.643 -2.744 76.725 1.00 76.38 107 LEU A CA 1
ATOM 783 C C . LEU A 1 107 ? -44.100 -1.980 75.472 1.00 76.38 107 LEU A C 1
ATOM 785 O O . LEU A 1 107 ? -43.753 -2.378 74.365 1.00 76.38 107 LEU A O 1
ATOM 789 N N . GLU A 1 108 ? -44.787 -0.851 75.628 1.00 77.00 108 GLU A N 1
ATOM 790 C CA . GLU A 1 108 ? -45.251 -0.031 74.502 1.00 77.00 108 GLU A CA 1
ATOM 791 C C . GLU A 1 108 ? -44.084 0.547 73.678 1.00 77.00 108 GLU A C 1
ATOM 793 O O . GLU A 1 108 ? -44.041 0.386 72.455 1.00 77.00 108 GLU A O 1
ATOM 798 N N . LYS A 1 109 ? -43.074 1.141 74.334 1.00 76.38 109 LYS A N 1
ATOM 799 C CA . LYS A 1 109 ? -41.876 1.656 73.644 1.00 76.38 109 LYS A CA 1
ATOM 800 C C . LYS A 1 109 ? -41.086 0.556 72.941 1.00 76.38 109 LYS A C 1
ATOM 802 O O . LYS A 1 109 ? -40.619 0.760 71.823 1.00 76.38 109 LYS A O 1
ATOM 807 N N . SER A 1 110 ? -40.927 -0.602 73.582 1.00 75.62 110 SER A N 1
ATOM 808 C CA . SER A 1 110 ? -40.212 -1.734 72.980 1.00 75.62 110 SER A CA 1
ATOM 809 C C . SER A 1 110 ? -40.951 -2.311 71.771 1.00 75.62 110 SER A C 1
ATOM 811 O O . SER A 1 110 ? -40.307 -2.621 70.771 1.00 75.62 110 SER A O 1
ATOM 813 N N . GLN A 1 111 ? -42.286 -2.382 71.811 1.00 82.44 111 GLN A N 1
ATOM 814 C CA . GLN A 1 111 ? -43.105 -2.793 70.668 1.00 82.44 111 GLN A CA 1
ATOM 815 C C . GLN A 1 111 ? -43.000 -1.804 69.503 1.00 82.44 111 GLN A C 1
ATOM 817 O O . GLN A 1 111 ? -42.800 -2.233 68.367 1.00 82.44 111 GLN A O 1
ATOM 822 N N . HIS A 1 112 ? -43.073 -0.497 69.772 1.00 80.06 112 HIS A N 1
ATOM 823 C CA . HIS A 1 112 ? -42.928 0.530 68.739 1.00 80.06 112 HIS A CA 1
ATOM 824 C C . HIS A 1 112 ? -41.568 0.445 68.031 1.00 80.06 112 HIS A C 1
ATOM 826 O O . HIS A 1 112 ? -41.504 0.389 66.804 1.00 80.06 112 HIS A O 1
ATOM 832 N N . LEU A 1 113 ? -40.485 0.346 68.806 1.00 79.69 113 LEU A N 1
ATOM 833 C CA . LEU A 1 113 ? -39.128 0.248 68.266 1.00 79.69 113 LEU A CA 1
ATOM 834 C C . LEU A 1 113 ? -38.895 -1.075 67.526 1.00 79.69 113 LEU A C 1
ATOM 836 O O . LEU A 1 113 ? -38.196 -1.098 66.516 1.00 79.69 113 LEU A O 1
ATOM 840 N N . LEU A 1 114 ? -39.504 -2.176 67.978 1.00 83.75 114 LEU A N 1
ATOM 841 C CA . LEU A 1 114 ? -39.463 -3.445 67.252 1.00 83.75 114 LEU A CA 1
ATOM 842 C C . LEU A 1 114 ? -40.137 -3.326 65.876 1.00 83.75 114 LEU A C 1
ATOM 844 O O . LEU A 1 114 ? -39.579 -3.804 64.890 1.00 83.75 114 LEU A O 1
ATOM 848 N N . LEU A 1 115 ? -41.297 -2.667 65.796 1.00 86.94 115 LEU A N 1
ATOM 849 C CA . LEU A 1 115 ? -41.981 -2.391 64.528 1.00 86.94 115 LEU A CA 1
ATOM 850 C C . LEU A 1 115 ? -41.131 -1.521 63.593 1.00 86.94 115 LEU A C 1
ATOM 852 O O . LEU A 1 115 ? -41.054 -1.810 62.399 1.00 86.94 115 LEU A O 1
ATOM 856 N N . GLU A 1 116 ? -40.455 -0.504 64.127 1.00 85.44 116 GLU A N 1
ATOM 857 C CA . GLU A 1 116 ? -39.555 0.360 63.357 1.00 85.44 116 GLU A CA 1
ATOM 858 C C . GLU A 1 116 ? -38.360 -0.426 62.790 1.00 85.44 116 GLU A C 1
ATOM 860 O O . GLU A 1 116 ? -38.074 -0.355 61.593 1.00 85.44 116 GLU A O 1
ATOM 865 N N . VAL A 1 117 ? -37.717 -1.262 63.614 1.00 84.56 117 VAL A N 1
ATOM 866 C CA . VAL A 1 117 ? -36.624 -2.141 63.169 1.00 84.56 117 VAL A CA 1
ATOM 867 C C . VAL A 1 117 ? -37.113 -3.133 62.113 1.00 84.56 117 VAL A C 1
ATOM 869 O O . VAL A 1 117 ? -36.443 -3.318 61.098 1.00 84.56 117 VAL A O 1
ATOM 872 N N . MET A 1 118 ? -38.289 -3.742 62.298 1.00 87.56 118 MET A N 1
ATOM 873 C CA . MET A 1 118 ? -38.871 -4.655 61.309 1.00 87.56 118 MET A CA 1
ATOM 874 C C . MET A 1 118 ? -39.140 -3.961 59.970 1.00 87.56 118 MET A C 1
ATOM 876 O O . MET A 1 118 ? -38.835 -4.536 58.922 1.00 87.56 118 MET A O 1
ATOM 880 N N . TYR A 1 119 ? -39.665 -2.733 59.991 1.00 89.00 119 TYR A N 1
ATOM 881 C CA . TYR A 1 119 ? -39.888 -1.939 58.783 1.00 89.00 119 TYR A CA 1
ATOM 882 C C . TYR A 1 119 ? -38.573 -1.661 58.044 1.00 89.00 119 TYR A C 1
ATOM 884 O O . TYR A 1 119 ? -38.471 -1.932 56.846 1.00 89.00 119 TYR A O 1
ATOM 892 N N . VAL A 1 120 ? -37.539 -1.210 58.762 1.00 86.56 120 VAL A N 1
ATOM 893 C CA . VAL A 1 120 ? -36.214 -0.944 58.179 1.00 86.56 120 VAL A CA 1
ATOM 894 C C . VAL A 1 120 ? -35.596 -2.221 57.611 1.00 86.56 120 VAL A C 1
ATOM 896 O O . VAL A 1 120 ? -35.129 -2.220 56.474 1.00 86.56 120 VAL A O 1
ATOM 899 N N . CYS A 1 121 ? -35.633 -3.334 58.349 1.00 87.88 121 CYS A N 1
ATOM 900 C CA . CYS A 1 121 ? -35.130 -4.617 57.860 1.00 87.88 121 CYS A CA 1
ATOM 901 C C . CYS A 1 121 ? -35.866 -5.080 56.598 1.00 87.88 121 CYS A C 1
ATOM 903 O O . CYS A 1 121 ? -35.229 -5.582 55.672 1.00 87.88 121 CYS A O 1
ATOM 905 N N . SER A 1 122 ? -37.189 -4.899 56.540 1.00 90.31 122 SER A N 1
ATOM 906 C CA . SER A 1 122 ? -37.976 -5.230 55.351 1.00 90.31 122 SER A CA 1
ATOM 907 C C . SER A 1 122 ? -37.583 -4.360 54.159 1.00 90.31 122 SER A C 1
ATOM 909 O O . SER A 1 122 ? -37.425 -4.880 53.057 1.00 90.31 122 SER A O 1
ATOM 911 N N . HIS A 1 123 ? -37.391 -3.059 54.373 1.00 89.94 123 HIS A N 1
ATOM 912 C CA . HIS A 1 123 ? -36.991 -2.132 53.319 1.00 89.94 123 HIS A CA 1
ATOM 913 C C . HIS A 1 123 ? -35.594 -2.457 52.771 1.00 89.94 123 HIS A C 1
ATOM 915 O O . HIS A 1 123 ? -35.432 -2.660 51.568 1.00 89.94 123 HIS A O 1
ATOM 921 N N . VAL A 1 124 ? -34.607 -2.630 53.655 1.00 92.38 124 VAL A N 1
ATOM 922 C CA . VAL A 1 124 ? -33.237 -3.010 53.270 1.00 92.38 124 VAL A CA 1
ATOM 923 C C . VAL A 1 124 ? -33.221 -4.346 52.531 1.00 92.38 124 VAL A C 1
ATOM 925 O O . VAL A 1 124 ? -32.483 -4.503 51.561 1.00 92.38 124 VAL A O 1
ATOM 928 N N . LYS A 1 125 ? -34.056 -5.307 52.944 1.00 93.69 125 LYS A N 1
ATOM 929 C CA . LYS A 1 125 ? -34.194 -6.580 52.232 1.00 93.69 125 LYS A CA 1
ATOM 930 C C . LYS A 1 125 ? -34.680 -6.370 50.797 1.00 93.69 125 LYS A C 1
ATOM 932 O O . LYS A 1 125 ? -34.063 -6.898 49.881 1.00 93.69 125 LYS A O 1
ATOM 937 N N . THR A 1 126 ? -35.728 -5.568 50.596 1.00 94.50 126 THR A N 1
ATOM 938 C CA . THR A 1 126 ? -36.235 -5.289 49.244 1.00 94.50 126 THR A CA 1
ATOM 939 C C . THR A 1 126 ? -35.207 -4.579 48.363 1.00 94.50 126 THR A C 1
ATOM 941 O O . THR A 1 126 ? -35.069 -4.929 47.195 1.00 94.50 126 THR A O 1
ATOM 944 N N . GLU A 1 127 ? -34.437 -3.633 48.909 1.00 93.44 127 GLU A N 1
ATOM 945 C CA . GLU A 1 127 ? -33.365 -2.972 48.154 1.00 93.44 127 GLU A CA 1
ATOM 946 C C . GLU A 1 127 ? -32.220 -3.930 47.808 1.00 93.44 127 GLU A C 1
ATOM 948 O O . GLU A 1 127 ? -31.679 -3.874 46.702 1.00 93.44 127 GLU A O 1
ATOM 953 N N . LEU A 1 128 ? -31.861 -4.833 48.727 1.00 95.62 128 LEU A N 1
ATOM 954 C CA . LEU A 1 128 ? -30.835 -5.846 48.493 1.00 95.62 128 LEU A CA 1
ATOM 955 C C . LEU A 1 128 ? -31.251 -6.828 47.392 1.00 95.62 128 LEU A C 1
ATOM 957 O O . LEU A 1 128 ? -30.418 -7.182 46.554 1.00 95.62 128 LEU A O 1
ATOM 961 N N . ASP A 1 129 ? -32.519 -7.240 47.374 1.00 95.44 129 ASP A N 1
ATOM 962 C CA . ASP A 1 129 ? -33.064 -8.124 46.343 1.00 95.44 129 ASP A CA 1
ATOM 963 C C . ASP A 1 129 ? -32.991 -7.441 44.961 1.00 95.44 129 ASP A C 1
ATOM 965 O O . ASP A 1 129 ? -32.418 -8.005 44.025 1.00 95.44 129 ASP A O 1
ATOM 969 N N . VAL A 1 130 ? -33.426 -6.176 44.860 1.00 96.88 130 VAL A N 1
ATOM 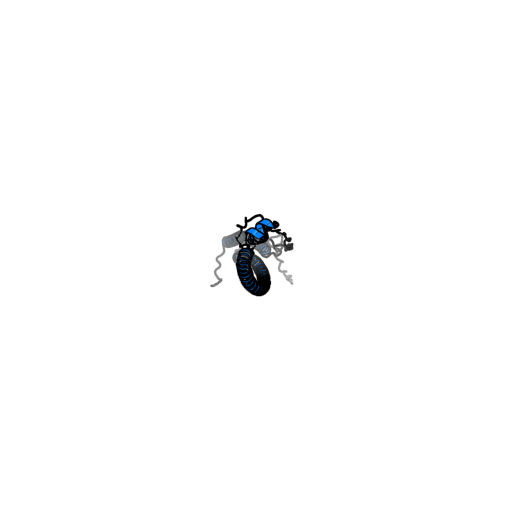970 C CA . VAL A 1 130 ? -33.323 -5.367 43.626 1.00 96.88 130 VAL A CA 1
ATOM 971 C C . VAL A 1 130 ? -31.869 -5.204 43.172 1.00 96.88 130 VAL A C 1
ATOM 973 O O . VAL A 1 130 ? -31.555 -5.369 41.991 1.00 96.88 130 VAL A O 1
ATOM 976 N N . LEU A 1 131 ? -30.953 -4.904 44.097 1.00 96.75 131 LEU A N 1
ATOM 977 C CA . LEU A 1 131 ? -29.537 -4.745 43.767 1.00 96.75 131 LEU A CA 1
ATOM 978 C C . LEU A 1 131 ? -28.917 -6.061 43.282 1.00 96.75 131 LEU A C 1
ATOM 980 O O . LEU A 1 131 ? -28.069 -6.055 42.389 1.00 96.75 131 LEU A O 1
ATOM 984 N N . THR A 1 132 ? -29.342 -7.190 43.847 1.00 96.75 132 THR A N 1
ATOM 985 C CA . THR A 1 132 ? -28.868 -8.520 43.452 1.00 96.75 132 THR A CA 1
ATOM 986 C C . THR A 1 132 ? -29.287 -8.851 42.020 1.00 96.75 132 THR A C 1
ATOM 988 O O . THR A 1 132 ? -28.456 -9.308 41.227 1.00 96.75 132 THR A O 1
ATOM 991 N N . GLU A 1 133 ? -30.539 -8.565 41.662 1.00 97.19 133 GLU A N 1
ATOM 992 C CA . GLU A 1 133 ? -31.041 -8.719 40.293 1.00 97.19 133 GLU A CA 1
ATOM 993 C C . GLU A 1 133 ? -30.290 -7.813 39.308 1.00 97.19 133 GLU A C 1
ATOM 995 O O . GLU A 1 133 ? -29.847 -8.266 38.248 1.00 97.19 133 GLU A O 1
ATOM 1000 N N . GLU A 1 134 ? -30.060 -6.552 39.677 1.00 97.31 134 GLU A N 1
ATOM 1001 C CA . GLU A 1 134 ? -29.339 -5.599 38.832 1.00 97.31 134 GLU A CA 1
ATOM 1002 C C . GLU A 1 134 ? -27.874 -6.013 38.613 1.00 97.31 134 GLU A C 1
ATOM 1004 O O . GLU A 1 134 ? -27.357 -5.939 37.494 1.00 97.31 134 GLU A O 1
ATOM 1009 N N . VAL A 1 135 ? -27.200 -6.524 39.647 1.00 97.81 135 VAL A N 1
ATOM 1010 C CA . VAL A 1 135 ? -25.837 -7.065 39.524 1.00 97.81 135 VAL A CA 1
ATOM 1011 C C . VAL A 1 135 ? -25.806 -8.278 38.591 1.00 97.81 135 VAL A C 1
ATOM 1013 O O . VAL A 1 135 ? -24.878 -8.394 37.781 1.00 97.81 135 VAL A O 1
ATOM 1016 N N . ALA A 1 136 ? -26.803 -9.164 38.659 1.00 98.00 136 ALA A N 1
ATOM 1017 C CA . ALA A 1 136 ? -26.907 -10.300 37.745 1.00 98.00 136 ALA A CA 1
ATOM 1018 C C . ALA A 1 136 ? -27.076 -9.829 36.290 1.00 98.00 136 ALA A C 1
ATOM 1020 O O . ALA A 1 136 ? -26.303 -10.236 35.416 1.00 98.00 136 ALA A O 1
ATOM 1021 N N . ARG A 1 137 ? -27.988 -8.880 36.051 1.00 98.25 137 ARG A N 1
ATOM 1022 C CA . ARG A 1 137 ? -28.226 -8.280 34.731 1.00 98.25 137 ARG A CA 1
ATOM 1023 C C . ARG A 1 137 ? -26.973 -7.604 34.164 1.00 98.25 137 ARG A C 1
ATOM 1025 O O . ARG A 1 137 ? -26.615 -7.811 33.003 1.00 98.25 137 ARG A O 1
ATOM 1032 N N . LEU A 1 138 ? -26.261 -6.824 34.979 1.00 98.12 138 LEU A N 1
ATOM 1033 C CA . LEU A 1 138 ? -25.016 -6.159 34.575 1.00 98.12 138 LEU A CA 1
ATOM 1034 C C . LEU A 1 138 ? -23.886 -7.152 34.285 1.00 98.12 138 LEU A C 1
ATOM 1036 O O . LEU A 1 138 ? -23.043 -6.898 33.417 1.00 98.12 138 LEU A O 1
ATOM 1040 N N . LYS A 1 139 ? -23.850 -8.288 34.986 1.00 98.25 139 LYS A N 1
ATOM 1041 C CA . LYS A 1 139 ? -22.876 -9.355 34.735 1.00 98.25 139 LYS A CA 1
ATOM 1042 C C . LYS A 1 139 ? -23.106 -10.003 33.370 1.00 98.25 139 LYS A C 1
ATOM 1044 O O . LYS A 1 139 ? -22.136 -10.208 32.639 1.00 98.25 139 LYS A O 1
ATOM 1049 N N . GLU A 1 140 ? -24.355 -10.270 33.004 1.00 98.00 140 GLU A N 1
ATOM 1050 C CA . GLU A 1 140 ? -24.718 -10.801 31.684 1.00 98.00 140 GLU A CA 1
ATOM 1051 C C . GLU A 1 140 ? -24.406 -9.803 30.563 1.00 98.00 140 GLU A C 1
ATOM 1053 O O . GLU A 1 140 ? -23.741 -10.156 29.585 1.00 98.00 140 GLU A O 1
ATOM 1058 N N . ALA A 1 141 ? -24.776 -8.530 30.743 1.00 98.12 141 ALA A N 1
ATOM 1059 C CA . ALA A 1 141 ? -24.463 -7.471 29.782 1.00 98.12 141 ALA A CA 1
ATOM 1060 C C . ALA A 1 141 ? -22.945 -7.321 29.557 1.00 98.12 141 ALA A C 1
ATOM 1062 O O . ALA A 1 141 ? -22.489 -7.195 28.420 1.00 98.12 141 ALA A O 1
ATOM 1063 N N . ASN A 1 142 ? -22.140 -7.403 30.623 1.00 97.94 142 ASN A N 1
ATOM 1064 C CA . ASN A 1 142 ? -20.679 -7.380 30.514 1.00 97.94 142 ASN A CA 1
ATOM 1065 C C . ASN A 1 142 ? -20.115 -8.596 29.770 1.00 97.94 142 ASN A C 1
ATOM 1067 O O . ASN A 1 142 ? -19.139 -8.461 29.029 1.00 97.94 142 ASN A O 1
ATOM 1071 N N . GLN A 1 143 ? -20.695 -9.785 29.957 1.00 98.12 143 GLN A N 1
ATOM 1072 C CA . GLN A 1 143 ? -20.271 -10.971 29.213 1.00 98.12 143 GLN A CA 1
ATOM 1073 C C . GLN A 1 143 ? -20.552 -10.827 27.718 1.00 98.12 143 GLN A C 1
ATOM 1075 O O . GLN A 1 143 ? -19.690 -11.184 26.912 1.00 98.12 143 GLN A O 1
ATOM 1080 N N . LEU A 1 144 ? -21.713 -10.280 27.350 1.00 98.12 144 LEU A N 1
ATOM 1081 C CA . LEU A 1 144 ? -22.050 -10.007 25.954 1.00 98.12 144 LEU A CA 1
ATOM 1082 C C . LEU A 1 144 ? -21.082 -8.984 25.347 1.00 98.12 144 LEU A C 1
ATOM 1084 O O . LEU A 1 144 ? -20.446 -9.268 24.336 1.00 98.12 144 LEU A O 1
ATOM 1088 N N . LEU A 1 145 ? -20.862 -7.859 26.033 1.00 98.25 145 LEU A N 1
ATOM 1089 C CA . LEU A 1 145 ? -19.935 -6.820 25.580 1.00 98.25 145 LEU A CA 1
ATOM 1090 C C . LEU A 1 145 ? -18.505 -7.352 25.397 1.00 98.25 145 LEU A C 1
ATOM 1092 O O . LEU A 1 145 ? -17.794 -6.946 24.477 1.00 98.25 145 LEU A O 1
ATOM 1096 N N . LYS A 1 146 ? -18.068 -8.273 26.265 1.00 98.31 146 LYS A N 1
ATOM 1097 C CA . LYS A 1 146 ? -16.760 -8.921 26.132 1.00 98.31 146 LYS A CA 1
ATOM 1098 C C . LYS A 1 146 ? -16.677 -9.756 24.850 1.00 98.31 146 LYS A C 1
ATOM 1100 O O . LYS A 1 146 ? -15.669 -9.654 24.155 1.00 98.31 146 LYS A O 1
ATOM 1105 N N . LYS A 1 147 ? -17.718 -10.534 24.531 1.00 98.12 147 LYS A N 1
ATOM 1106 C CA . LYS A 1 147 ? -17.783 -11.326 23.291 1.00 98.12 147 LYS A CA 1
ATOM 1107 C C . LYS A 1 147 ? -17.788 -10.431 22.052 1.00 98.12 147 LYS A C 1
ATOM 1109 O O . LYS A 1 147 ? -17.010 -10.681 21.137 1.00 98.12 147 LYS A O 1
ATOM 1114 N N . ASP A 1 148 ? -18.577 -9.360 22.059 1.00 98.19 148 ASP A N 1
ATOM 1115 C CA . ASP A 1 148 ? -18.640 -8.409 20.941 1.00 98.19 148 ASP A CA 1
ATOM 1116 C C . ASP A 1 148 ? -17.293 -7.719 20.711 1.00 98.19 148 ASP A C 1
ATOM 1118 O O . ASP A 1 148 ? -16.829 -7.588 19.578 1.00 98.19 148 ASP A O 1
ATOM 1122 N N . LYS A 1 149 ? -16.617 -7.323 21.797 1.00 98.12 149 LYS A N 1
ATOM 1123 C CA . LYS A 1 149 ? -15.270 -6.752 21.723 1.00 98.12 149 LYS A CA 1
ATOM 1124 C C . LYS A 1 149 ? -14.276 -7.733 21.103 1.00 98.12 149 LYS A C 1
ATOM 1126 O O . LYS A 1 149 ? -13.440 -7.315 20.309 1.00 98.12 149 LYS A O 1
ATOM 1131 N N . GLU A 1 150 ? -14.337 -9.005 21.480 1.00 98.31 150 GLU A N 1
ATOM 1132 C CA . GLU A 1 150 ? -13.441 -10.039 20.959 1.00 98.31 150 GLU A CA 1
ATOM 1133 C C . GLU A 1 150 ? -13.706 -10.318 19.473 1.00 98.31 150 GLU A C 1
ATOM 1135 O O . GLU A 1 150 ? -12.764 -10.336 18.682 1.00 98.31 150 GLU A O 1
ATOM 1140 N N . ALA A 1 151 ? -14.977 -10.382 19.064 1.00 98.00 151 ALA A N 1
ATOM 1141 C CA . ALA A 1 151 ? -15.364 -10.486 17.658 1.00 98.00 151 ALA A CA 1
ATOM 1142 C C . ALA A 1 151 ? -14.869 -9.288 16.825 1.00 98.00 151 ALA A C 1
ATOM 1144 O O . ALA A 1 151 ? -14.345 -9.464 15.723 1.00 98.00 151 ALA A O 1
ATOM 1145 N N . GLU A 1 152 ? -14.976 -8.067 17.357 1.00 98.00 152 GLU A N 1
ATOM 1146 C CA . GLU A 1 152 ? -14.489 -6.859 16.684 1.00 98.00 152 GLU A CA 1
ATOM 1147 C C . GLU A 1 152 ? -12.956 -6.823 16.581 1.00 98.00 152 GLU A C 1
ATOM 1149 O O . GLU A 1 152 ? -12.426 -6.339 15.578 1.00 98.00 152 GLU A O 1
ATOM 1154 N N . ILE A 1 153 ? -12.233 -7.354 17.574 1.00 98.31 153 ILE A N 1
ATOM 1155 C CA . ILE A 1 153 ? -10.774 -7.526 17.495 1.00 98.31 153 ILE A CA 1
ATOM 1156 C C . ILE A 1 153 ? -10.432 -8.491 16.355 1.00 98.31 153 ILE A C 1
ATOM 1158 O O . ILE A 1 153 ? -9.685 -8.111 15.455 1.00 98.31 153 ILE A O 1
ATOM 1162 N N . SER A 1 154 ? -11.053 -9.675 16.311 1.00 98.12 154 SER A N 1
ATOM 1163 C CA . SER A 1 154 ? -10.811 -10.648 15.236 1.00 98.12 154 SER A CA 1
ATOM 1164 C C . SER A 1 154 ? -11.130 -10.084 13.847 1.00 98.12 154 SER A C 1
ATOM 1166 O O . SER A 1 154 ? -10.380 -10.308 12.894 1.00 98.12 154 SER A O 1
ATOM 1168 N N . ARG A 1 155 ? -12.210 -9.302 13.724 1.00 98.31 155 ARG A N 1
ATOM 1169 C CA . ARG A 1 155 ? -12.573 -8.629 12.470 1.00 98.31 155 ARG A CA 1
ATOM 1170 C C . ARG A 1 155 ? -11.502 -7.626 12.034 1.00 98.31 155 ARG A C 1
ATOM 1172 O O . ARG A 1 155 ? -11.161 -7.571 10.853 1.00 98.31 155 ARG A O 1
ATOM 1179 N N . ARG A 1 156 ? -10.975 -6.827 12.968 1.00 98.06 156 ARG A N 1
ATOM 1180 C CA . ARG A 1 156 ? -9.911 -5.852 12.683 1.00 98.06 156 ARG A CA 1
ATOM 1181 C C . ARG A 1 156 ? -8.615 -6.532 12.273 1.00 98.06 156 ARG A C 1
ATOM 1183 O O . ARG A 1 156 ? -8.028 -6.110 11.283 1.00 98.06 156 ARG A O 1
ATOM 1190 N N . ASP A 1 157 ? -8.218 -7.593 12.961 1.00 98.38 157 ASP A N 1
ATOM 1191 C CA . ASP A 1 157 ? -6.993 -8.330 12.642 1.00 98.38 157 ASP A CA 1
ATOM 1192 C C . ASP A 1 157 ? -7.076 -8.973 11.245 1.00 98.38 157 ASP A C 1
ATOM 1194 O O . ASP A 1 157 ? -6.136 -8.896 10.449 1.00 98.38 157 ASP A O 1
ATOM 1198 N N . SER A 1 158 ? -8.242 -9.518 10.879 1.00 98.19 158 SER A N 1
ATOM 1199 C CA . SER A 1 158 ? -8.493 -10.028 9.524 1.00 98.19 158 SER A CA 1
ATOM 1200 C C . SER A 1 158 ? -8.430 -8.926 8.453 1.00 98.19 158 SER A C 1
ATOM 1202 O O . SER A 1 158 ? -7.874 -9.128 7.370 1.00 98.19 158 SER A O 1
ATOM 1204 N N . LEU A 1 159 ? -8.946 -7.731 8.750 1.00 98.31 159 LEU A N 1
ATOM 1205 C CA . LEU A 1 159 ? -8.862 -6.604 7.823 1.00 98.31 159 LEU A CA 1
ATOM 1206 C C . LEU A 1 159 ? -7.420 -6.106 7.661 1.00 98.31 159 LEU A C 1
ATOM 1208 O O . LEU A 1 159 ? -6.997 -5.833 6.539 1.00 98.31 159 LEU A O 1
ATOM 1212 N N . ILE A 1 160 ? -6.667 -6.010 8.760 1.00 98.25 160 ILE A N 1
ATOM 1213 C CA . ILE A 1 160 ? -5.256 -5.602 8.748 1.00 98.25 160 ILE A CA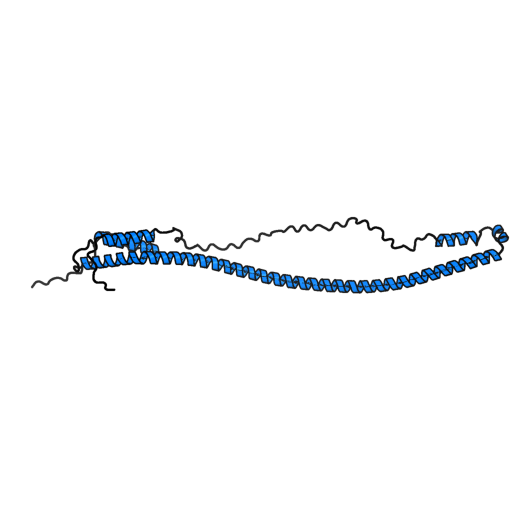 1
ATOM 1214 C C . ILE A 1 160 ? -4.445 -6.564 7.884 1.00 98.25 160 ILE A C 1
ATOM 1216 O O . ILE A 1 160 ? -3.790 -6.119 6.948 1.00 98.25 160 ILE A O 1
ATOM 1220 N N . THR A 1 161 ? -4.559 -7.872 8.119 1.00 97.75 161 THR A N 1
ATOM 1221 C CA . THR A 1 161 ? -3.828 -8.888 7.338 1.00 97.75 161 THR A CA 1
ATOM 1222 C C . THR A 1 161 ? -4.164 -8.836 5.846 1.00 97.75 161 THR A C 1
ATOM 1224 O O . THR A 1 161 ? -3.268 -8.916 5.005 1.00 97.75 161 THR A O 1
ATOM 1227 N N . THR A 1 162 ? -5.436 -8.615 5.498 1.00 98.12 162 THR A N 1
ATOM 1228 C CA . THR A 1 162 ? -5.860 -8.432 4.100 1.00 98.12 162 THR A CA 1
ATOM 1229 C C . THR A 1 162 ? -5.219 -7.186 3.480 1.00 98.12 162 THR A C 1
ATOM 1231 O O . THR A 1 162 ? -4.666 -7.250 2.383 1.00 98.12 162 THR A O 1
ATOM 1234 N N . LYS A 1 163 ? -5.234 -6.051 4.191 1.00 97.75 163 LYS A N 1
ATOM 1235 C CA . LYS A 1 163 ? -4.636 -4.798 3.708 1.00 97.75 163 LYS A CA 1
ATOM 1236 C C . LYS A 1 163 ? -3.113 -4.840 3.636 1.00 97.75 163 LYS A C 1
ATOM 1238 O O . LYS A 1 163 ? -2.540 -4.249 2.725 1.00 97.75 163 LYS A O 1
ATOM 1243 N N . GLU A 1 164 ? -2.453 -5.560 4.533 1.00 98.12 164 GLU A N 1
ATOM 1244 C CA . GLU A 1 164 ? -1.011 -5.801 4.461 1.00 98.12 164 GLU A CA 1
ATOM 1245 C C . GLU A 1 164 ? -0.642 -6.644 3.233 1.00 98.12 164 GLU A C 1
ATOM 1247 O O . GLU A 1 164 ? 0.338 -6.333 2.550 1.00 98.12 164 GLU A O 1
ATOM 1252 N N . ALA A 1 165 ? -1.446 -7.662 2.904 1.00 97.56 165 ALA A N 1
ATOM 1253 C CA . ALA A 1 165 ? -1.262 -8.457 1.694 1.00 97.56 165 ALA A CA 1
ATOM 1254 C C . ALA A 1 165 ? -1.455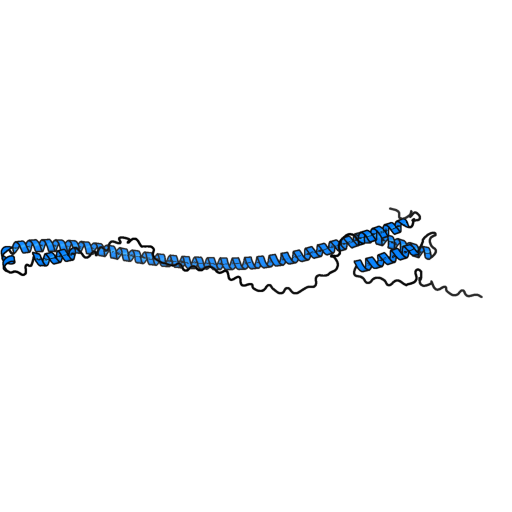 -7.613 0.420 1.00 97.56 165 ALA A C 1
ATOM 1256 O O . ALA A 1 165 ? -0.578 -7.623 -0.445 1.00 97.56 165 ALA A O 1
ATOM 1257 N N . GLU A 1 166 ? -2.533 -6.822 0.337 1.00 97.56 166 GLU A N 1
ATOM 1258 C CA . GLU A 1 166 ? -2.753 -5.864 -0.762 1.00 97.56 166 GLU A CA 1
ATOM 1259 C C . GLU A 1 166 ? -1.577 -4.879 -0.895 1.00 97.56 166 GLU A C 1
ATOM 1261 O O . GLU A 1 166 ? -1.068 -4.647 -1.993 1.00 97.56 166 GLU A O 1
ATOM 1266 N N . GLY A 1 167 ? -1.102 -4.329 0.228 1.00 97.88 167 GLY A N 1
ATOM 1267 C CA . GLY A 1 167 ? 0.026 -3.399 0.261 1.00 97.88 167 GLY A CA 1
ATOM 1268 C C . GLY A 1 167 ? 1.328 -4.024 -0.243 1.00 97.88 167 GLY A C 1
ATOM 1269 O O . GLY A 1 167 ? 2.091 -3.368 -0.956 1.00 97.88 167 GLY A O 1
ATOM 1270 N N . LYS A 1 168 ? 1.571 -5.303 0.067 1.00 97.56 168 LYS A N 1
ATOM 1271 C CA . LYS A 1 168 ? 2.713 -6.050 -0.471 1.00 97.56 168 LYS A CA 1
ATOM 1272 C C . LYS A 1 168 ? 2.601 -6.213 -1.988 1.00 97.56 168 LYS A C 1
ATOM 1274 O O . LYS A 1 168 ? 3.555 -5.892 -2.689 1.00 97.56 168 LYS A O 1
ATOM 1279 N N . THR A 1 169 ? 1.437 -6.621 -2.496 1.00 97.94 169 THR A N 1
ATOM 1280 C CA . THR A 1 169 ? 1.205 -6.761 -3.942 1.00 97.94 169 THR A CA 1
ATOM 1281 C C . THR A 1 169 ? 1.400 -5.439 -4.685 1.00 97.94 169 THR A C 1
ATOM 1283 O O . THR A 1 169 ? 2.080 -5.411 -5.709 1.00 97.94 169 THR A O 1
ATOM 1286 N N . LEU A 1 170 ? 0.866 -4.331 -4.162 1.00 97.94 170 LEU A N 1
ATOM 1287 C CA . LEU A 1 170 ? 1.053 -3.006 -4.764 1.00 97.94 170 LEU A CA 1
ATOM 1288 C C . LEU A 1 170 ? 2.525 -2.586 -4.777 1.00 97.94 170 LEU A C 1
ATOM 1290 O O . LEU A 1 170 ? 3.002 -2.019 -5.758 1.00 97.94 170 LEU A O 1
ATOM 1294 N N . LYS A 1 171 ? 3.268 -2.882 -3.708 1.00 98.06 171 LYS A N 1
ATOM 1295 C CA . LYS A 1 171 ? 4.702 -2.592 -3.643 1.00 98.06 171 LYS A CA 1
ATOM 1296 C C . LYS A 1 171 ? 5.490 -3.370 -4.699 1.00 98.06 171 LYS A C 1
ATOM 1298 O O . LYS A 1 171 ? 6.366 -2.787 -5.337 1.00 98.06 171 LYS A O 1
ATOM 1303 N N . ASP A 1 172 ? 5.163 -4.645 -4.894 1.00 97.50 172 ASP A N 1
ATOM 1304 C CA . ASP A 1 172 ? 5.797 -5.486 -5.912 1.00 97.50 172 ASP A CA 1
ATOM 1305 C C . ASP A 1 172 ? 5.494 -4.953 -7.329 1.00 97.50 172 ASP A C 1
ATOM 1307 O O . ASP A 1 172 ? 6.403 -4.836 -8.149 1.00 97.50 172 ASP A O 1
ATOM 1311 N N . GLN A 1 173 ? 4.257 -4.510 -7.590 1.00 98.00 173 GLN A N 1
ATOM 1312 C CA . GLN A 1 173 ? 3.879 -3.865 -8.858 1.00 98.00 173 GLN A CA 1
ATOM 1313 C C . GLN A 1 173 ? 4.623 -2.547 -9.105 1.00 98.00 173 GLN A C 1
ATOM 1315 O O . GLN A 1 173 ? 5.087 -2.298 -10.215 1.00 98.00 173 GLN A O 1
ATOM 1320 N N . VAL A 1 174 ? 4.769 -1.696 -8.084 1.00 98.19 174 VAL A N 1
ATOM 1321 C CA . VAL A 1 174 ? 5.530 -0.440 -8.206 1.00 98.19 174 VAL A CA 1
ATOM 1322 C C . VAL A 1 174 ? 6.995 -0.721 -8.528 1.00 98.19 174 VAL A C 1
ATOM 1324 O O . VAL A 1 174 ? 7.584 -0.017 -9.350 1.00 98.19 174 VAL A O 1
ATOM 1327 N N . TYR A 1 175 ? 7.585 -1.745 -7.908 1.00 97.81 175 TYR A N 1
ATOM 1328 C CA . TYR A 1 175 ? 8.960 -2.142 -8.196 1.00 97.81 175 TYR A CA 1
ATOM 1329 C C . TYR A 1 175 ? 9.123 -2.598 -9.652 1.00 97.81 175 TYR A C 1
ATOM 1331 O O . TYR A 1 175 ? 10.034 -2.128 -10.337 1.00 97.81 175 TYR A O 1
ATOM 1339 N N . ASP A 1 176 ? 8.210 -3.438 -10.140 1.00 97.75 176 ASP A N 1
ATOM 1340 C CA . ASP A 1 176 ? 8.211 -3.909 -11.526 1.00 97.75 176 ASP A CA 1
ATOM 1341 C C . ASP A 1 176 ? 8.050 -2.755 -12.528 1.00 97.75 176 ASP A C 1
ATOM 1343 O O . ASP A 1 176 ? 8.887 -2.575 -13.412 1.00 97.75 176 ASP A O 1
ATOM 1347 N N . LEU A 1 177 ? 7.056 -1.885 -12.327 1.00 97.69 177 LEU A N 1
ATOM 1348 C CA . LEU A 1 177 ? 6.836 -0.707 -13.174 1.00 97.69 177 LEU A CA 1
ATOM 1349 C C . LEU A 1 177 ? 8.034 0.248 -13.175 1.00 97.69 177 LEU A C 1
ATOM 1351 O O . LEU A 1 177 ? 8.386 0.806 -14.213 1.00 97.69 177 LEU A O 1
ATOM 1355 N N . THR A 1 178 ? 8.697 0.416 -12.029 1.00 97.69 178 THR A N 1
ATOM 1356 C CA . THR A 1 178 ? 9.920 1.227 -11.931 1.00 97.69 178 THR A CA 1
ATOM 1357 C C . THR A 1 178 ? 11.063 0.598 -12.730 1.00 97.69 178 THR A C 1
ATOM 1359 O O . THR A 1 178 ? 11.801 1.307 -13.416 1.00 97.69 178 THR A O 1
ATOM 1362 N N . SER A 1 179 ? 11.205 -0.729 -12.679 1.00 97.06 179 SER A N 1
ATOM 1363 C CA . SER A 1 179 ? 12.188 -1.466 -13.480 1.00 97.06 179 SER A CA 1
ATOM 1364 C C . SER A 1 179 ? 11.927 -1.293 -14.980 1.00 97.06 179 SER A C 1
ATOM 1366 O O . SER A 1 179 ? 12.834 -0.921 -15.728 1.00 97.06 179 SER A O 1
ATOM 1368 N N . GLN A 1 180 ? 10.670 -1.456 -15.406 1.00 97.12 180 GLN A N 1
ATOM 1369 C CA . GLN A 1 180 ? 10.258 -1.248 -16.795 1.00 97.12 180 GLN A CA 1
ATOM 1370 C C . GLN A 1 180 ? 10.524 0.189 -17.262 1.00 97.12 180 GLN A C 1
ATOM 1372 O O . GLN A 1 180 ? 11.085 0.389 -18.338 1.00 97.12 180 GLN A O 1
ATOM 1377 N N . LEU A 1 181 ? 10.198 1.192 -16.440 1.00 97.38 181 LEU A N 1
ATOM 1378 C CA . LEU A 1 181 ? 10.459 2.598 -16.754 1.00 97.38 181 LEU A CA 1
ATOM 1379 C C . LEU A 1 181 ? 11.956 2.876 -16.935 1.00 97.38 181 LEU A C 1
ATOM 1381 O O . LEU A 1 181 ? 12.349 3.568 -17.877 1.00 97.38 181 LEU A O 1
ATOM 1385 N N . ASN A 1 182 ? 12.802 2.326 -16.062 1.00 96.44 182 ASN A N 1
ATOM 1386 C CA . ASN A 1 182 ? 14.252 2.472 -16.173 1.00 96.44 182 ASN A CA 1
ATOM 1387 C C . ASN A 1 182 ? 14.780 1.822 -17.456 1.00 96.44 182 ASN A C 1
ATOM 1389 O O . ASN A 1 182 ? 15.568 2.443 -18.171 1.00 96.44 182 ASN A O 1
ATOM 1393 N N . LEU A 1 183 ? 14.305 0.618 -17.785 1.00 96.75 183 LEU A N 1
ATOM 1394 C CA . LEU A 1 183 ? 14.663 -0.070 -19.025 1.00 96.75 183 LEU A CA 1
ATOM 1395 C C . LEU A 1 183 ? 14.244 0.742 -20.258 1.00 96.75 183 LEU A C 1
ATOM 1397 O O . LEU A 1 183 ? 15.057 0.972 -21.151 1.00 96.75 183 LEU A O 1
ATOM 1401 N N . MET A 1 184 ? 13.005 1.239 -20.286 1.00 95.69 184 MET A N 1
ATOM 1402 C CA . MET A 1 184 ? 12.517 2.093 -21.371 1.00 95.69 184 MET A CA 1
ATOM 1403 C C . MET A 1 184 ? 13.314 3.394 -21.484 1.00 95.69 184 MET A C 1
ATOM 1405 O O . MET A 1 184 ? 13.602 3.836 -22.592 1.00 95.69 184 MET A O 1
ATOM 1409 N N . THR A 1 185 ? 13.719 3.985 -20.360 1.00 96.62 185 THR A N 1
ATOM 1410 C CA . THR A 1 185 ? 14.542 5.201 -20.346 1.00 96.62 185 THR A CA 1
ATOM 1411 C C . THR A 1 185 ? 15.918 4.950 -20.960 1.00 96.62 185 THR A C 1
ATOM 1413 O O . THR A 1 185 ? 16.396 5.768 -21.746 1.00 96.62 185 THR A O 1
ATOM 1416 N N . VAL A 1 186 ? 16.556 3.821 -20.633 1.00 95.69 186 VAL A N 1
ATOM 1417 C CA . VAL A 1 186 ? 17.839 3.424 -21.237 1.00 95.69 186 VAL A CA 1
ATOM 1418 C C . VAL A 1 186 ? 17.668 3.178 -22.735 1.00 95.69 186 VAL A C 1
ATOM 1420 O O . VAL A 1 186 ? 18.421 3.740 -23.528 1.00 95.69 186 VAL A O 1
ATOM 1423 N N . ASN A 1 187 ? 16.640 2.426 -23.132 1.00 94.38 187 ASN A N 1
ATOM 1424 C CA . ASN A 1 187 ? 16.368 2.132 -24.539 1.00 94.38 187 ASN A CA 1
ATOM 1425 C C . ASN A 1 187 ? 16.060 3.399 -25.348 1.00 94.38 187 ASN A C 1
ATOM 1427 O O . ASN A 1 187 ? 16.538 3.534 -26.469 1.00 94.38 187 ASN A O 1
ATOM 1431 N N . SER A 1 188 ? 15.308 4.348 -24.783 1.00 94.44 188 SER A N 1
ATOM 1432 C CA . SER A 1 188 ? 15.016 5.629 -25.435 1.00 94.44 188 SER A CA 1
ATOM 1433 C C . SER A 1 188 ? 16.291 6.433 -25.674 1.00 94.44 188 SER A C 1
ATOM 1435 O O . SER A 1 188 ? 16.486 6.948 -26.770 1.00 94.44 188 SER A O 1
ATOM 1437 N N . LYS A 1 189 ? 17.191 6.494 -24.682 1.00 93.69 189 LYS A N 1
ATOM 1438 C CA . LYS A 1 189 ? 18.490 7.167 -24.834 1.00 93.69 189 LYS A CA 1
ATOM 1439 C C . LYS A 1 189 ? 19.359 6.499 -25.896 1.00 93.69 189 LYS A C 1
ATOM 1441 O O . LYS A 1 189 ? 19.978 7.202 -26.687 1.00 93.69 189 LYS A O 1
ATOM 1446 N N . GLN A 1 190 ? 19.384 5.165 -25.937 1.00 93.19 190 GLN A N 1
ATOM 1447 C CA . GLN A 1 190 ? 20.109 4.429 -26.974 1.00 93.19 190 GLN A CA 1
ATOM 1448 C C . GLN A 1 190 ? 19.534 4.728 -28.363 1.00 93.19 190 GLN A C 1
ATOM 1450 O O . GLN A 1 190 ? 20.277 5.061 -29.279 1.00 93.19 190 GLN A O 1
ATOM 1455 N N . LEU A 1 191 ? 18.208 4.693 -28.508 1.00 93.06 191 LEU A N 1
ATOM 1456 C CA . LEU A 1 191 ? 17.550 4.968 -29.782 1.00 93.06 191 LEU A CA 1
ATOM 1457 C C . LEU A 1 191 ? 17.778 6.414 -30.250 1.00 93.06 191 LEU A C 1
ATOM 1459 O O . LEU A 1 191 ? 17.965 6.652 -31.440 1.00 93.06 191 LEU A O 1
ATOM 1463 N N . GLU A 1 192 ? 17.795 7.385 -29.335 1.00 92.31 192 GLU A N 1
ATOM 1464 C CA . GLU A 1 192 ? 18.153 8.774 -29.644 1.00 92.31 192 GLU A CA 1
ATOM 1465 C C . GLU A 1 192 ? 19.596 8.897 -30.153 1.00 92.31 192 GLU A C 1
ATOM 1467 O O . GLU A 1 192 ? 19.838 9.616 -31.128 1.00 92.31 192 GLU A O 1
ATOM 1472 N N . GLN A 1 193 ? 20.540 8.174 -29.541 1.00 88.88 193 GLN A N 1
ATOM 1473 C CA . GLN A 1 193 ? 21.934 8.120 -29.993 1.00 88.88 193 GLN A CA 1
ATOM 1474 C C . GLN A 1 193 ? 22.051 7.479 -31.382 1.00 88.88 193 GLN A C 1
ATOM 1476 O O . GLN A 1 193 ? 22.701 8.045 -32.266 1.00 88.88 193 GLN A O 1
ATOM 1481 N N . ASP A 1 194 ? 21.368 6.357 -31.610 1.00 87.19 194 ASP A N 1
ATOM 1482 C CA . ASP A 1 194 ? 21.370 5.654 -32.895 1.00 87.19 194 ASP A CA 1
ATOM 1483 C C . ASP A 1 194 ? 20.741 6.517 -34.000 1.00 87.19 194 ASP A C 1
ATOM 1485 O O . ASP A 1 194 ? 21.287 6.635 -35.100 1.00 87.19 194 ASP A O 1
ATOM 1489 N N . LEU A 1 195 ? 19.624 7.195 -33.710 1.00 90.38 195 LEU A N 1
ATOM 1490 C CA . LEU A 1 195 ? 18.990 8.133 -34.639 1.00 90.38 195 LEU A CA 1
ATOM 1491 C C . LEU A 1 195 ? 19.904 9.315 -34.970 1.00 90.38 195 LEU A C 1
ATOM 1493 O O . LEU A 1 195 ? 19.951 9.741 -36.128 1.00 90.38 195 LEU A O 1
ATOM 1497 N N . ALA A 1 196 ? 20.630 9.851 -33.987 1.00 87.44 196 ALA A N 1
ATOM 1498 C CA . ALA A 1 196 ? 21.609 10.908 -34.223 1.00 87.44 196 ALA A CA 1
ATOM 1499 C C . ALA A 1 196 ? 22.742 10.424 -35.146 1.00 87.44 196 ALA A C 1
ATOM 1501 O O . ALA A 1 196 ? 23.070 11.108 -36.120 1.00 87.44 196 ALA A O 1
ATOM 1502 N N . LEU A 1 197 ? 23.272 9.218 -34.913 1.00 86.00 197 LEU A N 1
ATOM 1503 C CA . LEU A 1 197 ? 24.292 8.606 -35.766 1.00 86.00 197 LEU A CA 1
ATOM 1504 C C . LEU A 1 197 ? 23.780 8.366 -37.194 1.00 86.00 197 LEU A C 1
ATOM 1506 O O . LEU A 1 197 ? 24.456 8.720 -38.160 1.00 86.00 197 LEU A O 1
ATOM 1510 N N . HIS A 1 198 ? 22.577 7.812 -37.357 1.00 86.50 198 HIS A N 1
ATOM 1511 C CA . HIS A 1 198 ? 21.990 7.584 -38.679 1.00 86.50 198 HIS A CA 1
ATOM 1512 C C . HIS A 1 198 ? 21.747 8.887 -39.440 1.00 86.50 198 HIS A C 1
ATOM 1514 O O . HIS A 1 198 ? 22.043 8.963 -40.634 1.00 86.50 198 HIS A O 1
ATOM 1520 N N . ARG A 1 199 ? 21.274 9.938 -38.759 1.00 88.56 199 ARG A N 1
ATOM 1521 C CA . ARG A 1 199 ? 21.148 11.275 -39.357 1.00 88.56 199 ARG A CA 1
ATOM 1522 C C . ARG A 1 199 ? 22.501 11.809 -39.822 1.00 88.56 199 ARG A C 1
ATOM 1524 O O . ARG A 1 199 ? 22.559 12.384 -40.907 1.00 88.56 199 ARG A O 1
ATOM 1531 N N . LYS A 1 200 ? 23.577 11.579 -39.059 1.00 84.38 200 LYS A N 1
ATOM 1532 C CA . LYS A 1 200 ? 24.941 11.939 -39.472 1.00 84.38 200 LYS A CA 1
ATOM 1533 C C . LYS A 1 200 ? 25.349 11.200 -40.744 1.00 84.38 200 LYS A C 1
ATOM 1535 O O . LYS A 1 200 ? 25.720 11.843 -41.721 1.00 84.38 200 LYS A O 1
ATOM 1540 N N . LYS A 1 201 ? 25.205 9.872 -40.771 1.00 86.19 201 LYS A N 1
ATOM 1541 C CA . LYS A 1 201 ? 25.525 9.064 -41.961 1.00 86.19 201 LYS A CA 1
ATOM 1542 C C . LYS A 1 201 ? 24.755 9.537 -43.195 1.00 86.19 201 LYS A C 1
ATOM 1544 O O . LYS A 1 201 ? 25.344 9.666 -44.261 1.00 86.19 201 LYS A O 1
ATOM 1549 N N . LEU A 1 202 ? 23.470 9.863 -43.043 1.00 88.31 202 LEU A N 1
ATOM 1550 C CA . LEU A 1 202 ? 22.642 10.344 -44.149 1.00 88.31 202 LEU A CA 1
ATOM 1551 C C . LEU A 1 202 ? 23.122 11.692 -44.712 1.00 88.31 202 LEU A C 1
ATOM 1553 O O . LEU A 1 202 ? 23.166 11.850 -45.929 1.00 88.31 202 LEU A O 1
ATOM 1557 N N . ARG A 1 203 ? 23.498 12.650 -43.852 1.00 86.06 203 ARG A N 1
ATOM 1558 C CA . ARG A 1 203 ? 24.014 13.961 -44.292 1.00 86.06 203 ARG A CA 1
ATOM 1559 C C . ARG A 1 203 ? 25.347 13.840 -45.027 1.00 86.06 203 ARG A C 1
ATOM 1561 O O . ARG A 1 203 ? 25.563 14.537 -46.009 1.00 86.06 203 ARG A O 1
ATOM 1568 N N . VAL A 1 204 ? 26.208 12.938 -44.561 1.00 87.81 204 VAL A N 1
ATOM 1569 C CA . VAL A 1 204 ? 27.548 12.707 -45.116 1.00 87.81 204 VAL A CA 1
ATOM 1570 C C . VAL A 1 204 ? 27.497 11.908 -46.430 1.00 87.81 204 VAL A C 1
ATOM 1572 O O . VAL A 1 204 ? 28.321 12.127 -47.315 1.00 87.81 204 VAL A O 1
ATOM 1575 N N . ALA A 1 205 ? 26.505 11.026 -46.601 1.00 87.50 205 ALA A N 1
ATOM 1576 C CA . ALA A 1 205 ? 26.406 10.127 -47.753 1.00 87.50 205 ALA A CA 1
ATOM 1577 C C . ALA A 1 205 ? 26.284 10.844 -49.108 1.00 87.50 205 ALA A C 1
ATOM 1579 O O . ALA A 1 205 ? 26.882 10.395 -50.081 1.00 87.50 205 ALA A O 1
ATOM 1580 N N . GLY A 1 206 ? 25.527 11.945 -49.186 1.00 88.31 206 GLY A N 1
ATOM 1581 C CA . GLY A 1 206 ? 25.336 12.694 -50.436 1.00 88.31 206 GLY A CA 1
ATOM 1582 C C . GLY A 1 206 ? 26.642 13.303 -50.965 1.00 88.31 206 GLY A C 1
ATOM 1583 O O . GLY A 1 206 ? 27.072 12.942 -52.061 1.00 88.31 206 GLY A O 1
ATOM 1584 N N . PRO A 1 207 ? 27.312 14.171 -50.184 1.00 87.12 207 PRO A N 1
ATOM 1585 C CA . PRO A 1 207 ? 28.609 14.734 -50.556 1.00 87.12 207 PRO A CA 1
ATOM 1586 C C . PRO A 1 207 ? 29.691 13.670 -50.795 1.00 87.12 207 PRO A C 1
ATOM 1588 O O . PRO A 1 207 ? 30.434 13.759 -51.773 1.00 87.12 207 PRO A O 1
ATOM 1591 N N . ALA A 1 208 ? 29.733 12.617 -49.967 1.00 86.31 208 ALA A N 1
ATOM 1592 C CA . ALA A 1 208 ? 30.663 11.503 -50.153 1.00 86.31 208 ALA A CA 1
ATOM 1593 C C . ALA A 1 208 ? 30.447 10.787 -51.497 1.00 86.31 208 ALA A C 1
ATOM 1595 O O . ALA A 1 208 ? 31.406 10.552 -52.228 1.00 86.31 208 ALA A O 1
ATOM 1596 N N . ALA A 1 209 ? 29.194 10.492 -51.865 1.00 86.69 209 ALA A N 1
ATOM 1597 C CA . ALA A 1 209 ? 28.866 9.873 -53.148 1.00 86.69 209 ALA A CA 1
ATOM 1598 C C . ALA A 1 209 ? 29.299 10.743 -54.339 1.00 86.69 209 ALA A C 1
ATOM 1600 O O . ALA A 1 209 ? 29.803 10.215 -55.329 1.00 86.69 209 ALA A O 1
ATOM 1601 N N . THR A 1 210 ? 29.166 12.068 -54.238 1.00 85.81 210 THR A N 1
ATOM 1602 C CA . THR A 1 210 ? 29.648 13.004 -55.267 1.00 85.81 210 THR A CA 1
ATOM 1603 C C . THR A 1 210 ? 31.161 12.896 -55.462 1.00 85.81 210 THR A C 1
ATOM 1605 O O . THR A 1 210 ? 31.628 12.796 -56.599 1.00 85.81 210 THR A O 1
ATOM 1608 N N . ILE A 1 211 ? 31.933 12.863 -54.373 1.00 84.31 211 ILE A N 1
ATOM 1609 C CA . ILE A 1 211 ? 33.399 12.745 -54.424 1.00 84.31 211 ILE A CA 1
ATOM 1610 C C . ILE A 1 211 ? 33.821 11.371 -54.968 1.00 84.31 211 ILE A C 1
ATOM 1612 O O . ILE A 1 211 ? 34.690 11.303 -55.838 1.00 84.31 211 ILE A O 1
ATOM 1616 N N . LEU A 1 212 ? 33.147 10.290 -54.554 1.00 82.94 212 LEU A N 1
ATOM 1617 C CA . LEU A 1 212 ? 33.376 8.934 -55.070 1.00 82.94 212 LEU A CA 1
ATOM 1618 C C . LEU A 1 212 ? 33.130 8.828 -56.579 1.00 82.94 212 LEU A C 1
ATOM 1620 O O . LEU A 1 212 ? 33.952 8.272 -57.311 1.00 82.94 212 LEU A O 1
ATOM 1624 N N . CYS A 1 213 ? 32.022 9.391 -57.063 1.00 82.06 213 CYS A N 1
ATOM 1625 C CA . CYS A 1 213 ? 31.712 9.434 -58.490 1.00 82.06 213 CYS A CA 1
ATOM 1626 C C . CYS A 1 213 ? 32.771 10.222 -59.274 1.00 82.06 213 CYS A C 1
ATOM 1628 O O . CYS A 1 213 ? 33.196 9.765 -60.336 1.00 82.06 213 CYS A O 1
ATOM 1630 N N . ARG A 1 214 ? 33.247 11.360 -58.744 1.00 81.00 214 ARG A N 1
ATOM 1631 C CA . ARG A 1 214 ? 34.317 12.154 -59.378 1.00 81.00 214 ARG A CA 1
ATOM 1632 C C . ARG A 1 214 ? 35.632 11.385 -59.450 1.00 81.00 214 ARG A C 1
ATOM 1634 O O . ARG A 1 214 ? 36.256 11.375 -60.506 1.00 81.00 214 ARG A O 1
ATOM 1641 N N . TRP A 1 215 ? 36.025 10.691 -58.383 1.00 81.62 215 TRP A N 1
ATOM 1642 C CA . TRP A 1 215 ? 37.225 9.853 -58.402 1.00 81.62 215 TRP A CA 1
ATOM 1643 C C . TRP A 1 215 ? 37.140 8.749 -59.462 1.00 81.62 215 TRP A C 1
ATOM 1645 O O . TRP A 1 215 ? 38.071 8.577 -60.248 1.00 81.62 215 TRP A O 1
ATOM 1655 N N . LYS A 1 216 ? 35.993 8.069 -59.572 1.00 80.50 216 LYS A N 1
ATOM 1656 C CA . LYS A 1 216 ? 35.773 7.063 -60.621 1.00 80.50 216 LYS A CA 1
ATOM 1657 C C . LYS A 1 216 ? 35.884 7.658 -62.031 1.00 80.50 216 LYS A C 1
ATOM 1659 O O . LYS A 1 216 ? 36.504 7.056 -62.903 1.00 80.50 216 LYS A O 1
ATOM 1664 N N . MET A 1 217 ? 35.334 8.853 -62.252 1.00 74.06 217 MET A N 1
ATOM 1665 C CA . MET A 1 217 ? 35.467 9.556 -63.534 1.00 74.06 217 MET A CA 1
ATOM 1666 C C . MET A 1 217 ? 36.923 9.924 -63.852 1.00 74.06 217 MET A C 1
ATOM 1668 O O . MET A 1 217 ? 37.341 9.800 -65.001 1.00 74.06 217 MET A O 1
ATOM 1672 N N . VAL A 1 218 ? 37.711 10.327 -62.851 1.00 75.06 218 VAL A N 1
ATOM 1673 C CA . VAL A 1 218 ? 39.156 10.576 -63.002 1.00 75.06 218 VAL A CA 1
ATOM 1674 C C . VAL A 1 218 ? 39.908 9.290 -63.348 1.00 75.06 218 VAL A C 1
ATOM 1676 O O . VAL A 1 218 ? 40.766 9.306 -64.229 1.00 75.06 218 VAL A O 1
ATOM 1679 N N . GLN A 1 219 ? 39.571 8.162 -62.718 1.00 72.88 219 GLN A N 1
ATOM 1680 C CA . GLN A 1 219 ? 40.153 6.863 -63.072 1.00 72.88 219 GLN A CA 1
ATOM 1681 C C . GLN A 1 219 ? 39.855 6.489 -64.535 1.00 72.88 219 GLN A C 1
ATOM 1683 O O . GLN A 1 219 ? 40.753 6.050 -65.251 1.00 72.88 219 GLN A O 1
ATOM 1688 N N . GLU A 1 220 ? 38.629 6.713 -65.019 1.00 69.94 220 GLU A N 1
ATOM 1689 C CA . GLU A 1 220 ? 38.271 6.467 -66.425 1.00 69.94 220 GLU A CA 1
ATOM 1690 C C . GLU A 1 220 ? 38.938 7.461 -67.397 1.00 69.94 220 GLU A C 1
ATOM 1692 O O . GLU A 1 220 ? 39.383 7.060 -68.478 1.00 69.94 220 GLU A O 1
ATOM 1697 N N . TYR A 1 221 ? 39.095 8.732 -67.001 1.00 70.12 221 TYR A N 1
ATOM 1698 C CA . TYR A 1 221 ? 39.862 9.743 -67.742 1.00 70.12 221 TYR A CA 1
ATOM 1699 C C . TYR A 1 221 ? 41.316 9.310 -67.957 1.00 70.12 221 TYR A C 1
ATOM 1701 O O . TYR A 1 221 ? 41.793 9.297 -69.093 1.00 70.12 221 TYR A O 1
ATOM 1709 N N . MET A 1 222 ? 41.996 8.906 -66.882 1.00 65.75 222 MET A N 1
ATOM 1710 C CA . MET A 1 222 ? 43.397 8.475 -66.913 1.00 65.75 222 MET A CA 1
ATOM 1711 C C . MET A 1 222 ? 43.604 7.196 -67.740 1.00 65.75 222 MET A C 1
ATOM 1713 O O . MET A 1 222 ? 44.692 6.978 -68.263 1.00 65.75 222 MET A O 1
ATOM 1717 N N . ASN A 1 223 ? 42.545 6.404 -67.944 1.00 68.31 223 ASN A N 1
ATOM 1718 C CA . ASN A 1 223 ? 42.521 5.258 -68.857 1.00 68.31 223 ASN A CA 1
ATOM 1719 C C . ASN A 1 223 ? 42.257 5.648 -70.331 1.00 68.31 223 ASN A C 1
ATOM 1721 O O . ASN A 1 223 ? 41.990 4.773 -71.153 1.00 68.31 223 ASN A O 1
ATOM 1725 N N . GLY A 1 224 ? 42.292 6.941 -70.680 1.00 58.25 224 GLY A N 1
ATOM 1726 C CA . GLY A 1 224 ? 42.226 7.446 -72.058 1.00 58.25 224 GLY A CA 1
ATOM 1727 C C . GLY A 1 224 ? 40.835 7.850 -72.570 1.00 58.25 224 GLY A C 1
ATOM 1728 O O . GLY A 1 224 ? 40.686 8.065 -73.772 1.00 58.25 224 GLY A O 1
ATOM 1729 N N . HIS A 1 225 ? 39.817 7.964 -71.705 1.00 52.09 225 HIS A N 1
ATOM 1730 C CA . HIS A 1 225 ? 38.409 8.092 -72.132 1.00 52.09 225 HIS A CA 1
ATOM 1731 C C . HIS A 1 225 ? 37.788 9.503 -72.018 1.00 52.09 225 HIS A C 1
ATOM 1733 O O . HIS A 1 225 ? 36.653 9.699 -72.450 1.00 52.09 225 HIS A O 1
ATOM 1739 N N . ALA A 1 226 ? 38.486 10.515 -71.489 1.00 52.97 226 ALA A N 1
ATOM 1740 C CA . ALA A 1 226 ? 37.975 11.896 -71.419 1.00 52.97 226 ALA A CA 1
ATOM 1741 C C . ALA A 1 226 ? 39.111 12.924 -71.628 1.00 52.97 226 ALA A C 1
ATOM 1743 O O . ALA A 1 226 ? 40.262 12.518 -71.738 1.00 52.97 226 ALA A O 1
ATOM 1744 N N . LYS A 1 227 ? 38.818 14.236 -71.737 1.00 54.94 227 LYS A N 1
ATOM 1745 C CA . LYS A 1 227 ? 39.799 15.252 -72.201 1.00 54.94 227 LYS A CA 1
ATOM 1746 C C . LYS A 1 227 ? 40.346 16.261 -71.176 1.00 54.94 227 LYS A C 1
ATOM 1748 O O . LYS A 1 227 ? 41.419 16.768 -71.452 1.00 54.94 227 LYS A O 1
ATOM 1753 N N . ASN A 1 228 ? 39.706 16.521 -70.027 1.00 60.97 228 ASN A N 1
ATOM 1754 C CA . ASN A 1 228 ? 40.157 17.567 -69.085 1.00 60.97 228 ASN A CA 1
ATOM 1755 C C . ASN A 1 228 ? 39.810 17.255 -67.608 1.00 60.97 228 ASN A C 1
ATOM 1757 O O . ASN A 1 228 ? 38.755 17.680 -67.143 1.00 60.97 228 ASN A O 1
ATOM 1761 N N . TRP A 1 229 ? 40.671 16.550 -66.863 1.00 64.19 229 TRP A N 1
ATOM 1762 C CA . TRP A 1 229 ? 40.521 16.380 -65.405 1.00 64.19 229 TRP A CA 1
ATOM 1763 C C . TRP A 1 229 ? 41.868 16.464 -64.681 1.00 64.19 229 TRP A C 1
ATOM 1765 O O . TRP A 1 229 ? 42.862 15.919 -65.159 1.00 64.19 229 TRP A O 1
ATOM 1775 N N . GLU A 1 230 ? 41.886 17.115 -63.515 1.00 67.75 230 GLU A N 1
ATOM 1776 C CA . GLU A 1 230 ? 43.052 17.173 -62.627 1.00 67.75 230 GLU A CA 1
ATOM 1777 C C . GLU A 1 230 ? 42.992 16.030 -61.598 1.00 67.75 230 GLU A C 1
ATOM 1779 O O . GLU A 1 230 ? 42.129 16.041 -60.718 1.00 67.75 230 GLU A O 1
ATOM 1784 N N . PRO A 1 231 ? 43.879 15.022 -61.683 1.00 71.12 231 PRO A N 1
ATOM 1785 C CA . PRO A 1 231 ? 43.751 13.809 -60.877 1.00 71.12 231 PRO A CA 1
ATOM 1786 C C . PRO A 1 231 ? 44.142 14.003 -59.406 1.00 71.12 231 PRO A C 1
ATOM 1788 O O . PRO A 1 231 ? 43.539 13.399 -58.522 1.00 71.12 231 PRO A O 1
ATOM 1791 N N . LEU A 1 232 ? 45.125 14.866 -59.141 1.00 74.44 232 LEU A N 1
ATOM 1792 C CA . LEU A 1 232 ? 45.727 15.046 -57.820 1.00 74.44 232 LEU A CA 1
ATOM 1793 C C . LEU A 1 232 ? 44.754 15.604 -56.751 1.00 74.44 232 LEU A C 1
ATOM 1795 O O . LEU A 1 232 ? 44.619 14.969 -55.703 1.00 74.44 232 LEU A O 1
ATOM 1799 N N . PRO A 1 233 ? 44.039 16.730 -56.973 1.00 75.12 233 PRO A N 1
ATOM 1800 C CA . PRO A 1 233 ? 43.117 17.268 -55.965 1.00 7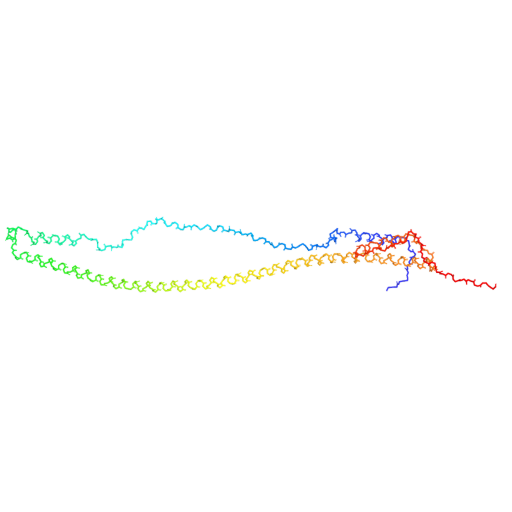5.12 233 PRO A CA 1
ATOM 1801 C C . PRO A 1 233 ? 41.916 16.344 -55.705 1.00 75.12 233 PRO A C 1
ATOM 1803 O O . PRO A 1 233 ? 41.464 16.217 -54.567 1.00 75.12 233 PRO A O 1
ATOM 1806 N N . VAL A 1 234 ? 41.430 15.638 -56.733 1.00 77.12 234 VAL A N 1
ATOM 1807 C CA . VAL A 1 234 ? 40.304 14.697 -56.602 1.00 77.12 234 VAL A CA 1
ATOM 1808 C C . VAL A 1 234 ? 40.707 13.446 -55.812 1.00 77.12 234 VAL A C 1
ATOM 1810 O O . VAL A 1 234 ? 39.916 12.954 -55.007 1.00 77.12 234 VAL A O 1
ATOM 1813 N N . GLU A 1 235 ? 41.938 12.952 -55.981 1.00 80.19 235 GLU A N 1
ATOM 1814 C CA . GLU A 1 235 ? 42.465 11.835 -55.186 1.00 80.19 235 GLU A CA 1
ATOM 1815 C C . GLU A 1 235 ? 42.579 12.196 -53.701 1.00 80.19 235 GLU A C 1
ATOM 1817 O O . GLU A 1 235 ? 42.210 11.403 -52.833 1.00 80.19 235 GLU A O 1
ATOM 1822 N N . GLN A 1 236 ? 43.069 13.401 -53.395 1.00 81.44 236 GLN A N 1
ATOM 1823 C CA . GLN A 1 236 ? 43.197 13.874 -52.019 1.00 81.44 236 GLN A CA 1
ATOM 1824 C C . GLN A 1 236 ? 41.827 13.978 -51.330 1.00 81.44 236 GLN A C 1
ATOM 1826 O O . GLN A 1 236 ? 41.665 13.455 -50.226 1.00 81.44 236 GLN A O 1
ATOM 1831 N N . GLN A 1 237 ? 40.832 14.554 -52.017 1.00 80.50 237 GLN A N 1
ATOM 1832 C CA . GLN A 1 237 ? 39.435 14.610 -51.562 1.00 80.50 237 GLN A CA 1
ATOM 1833 C C . GLN A 1 237 ? 38.862 13.211 -51.301 1.00 80.50 237 GLN A C 1
ATOM 1835 O O . GLN A 1 237 ? 38.216 12.971 -50.281 1.00 80.50 237 GLN A O 1
ATOM 1840 N N . PHE A 1 238 ? 39.126 12.263 -52.201 1.00 83.25 238 PHE A N 1
ATOM 1841 C CA . PHE A 1 238 ? 38.680 10.878 -52.064 1.00 83.25 238 PHE A CA 1
ATOM 1842 C C . PHE A 1 238 ? 39.293 10.183 -50.840 1.00 83.25 238 PHE A C 1
ATOM 1844 O O . PHE A 1 238 ? 38.561 9.604 -50.036 1.00 83.25 238 PHE A O 1
ATOM 1851 N N . ARG A 1 239 ? 40.616 10.280 -50.650 1.00 84.12 239 ARG A N 1
ATOM 1852 C CA . ARG A 1 239 ? 41.308 9.687 -49.490 1.00 84.12 239 ARG A CA 1
ATOM 1853 C C . ARG A 1 239 ? 40.799 10.266 -48.168 1.00 84.12 239 ARG A C 1
ATOM 1855 O O . ARG A 1 239 ? 40.643 9.526 -47.192 1.00 84.12 239 ARG A O 1
ATOM 1862 N N . GLU A 1 240 ? 40.528 11.570 -48.132 1.00 84.69 240 GLU A N 1
ATOM 1863 C CA . GLU A 1 240 ? 39.974 12.256 -46.961 1.00 84.69 240 GLU A CA 1
ATOM 1864 C C . GLU A 1 240 ? 38.568 11.744 -46.614 1.00 84.69 240 GLU A C 1
ATOM 1866 O O . GLU A 1 240 ? 38.325 11.345 -45.470 1.00 84.69 240 GLU A O 1
ATOM 1871 N N . VAL A 1 241 ? 37.677 11.660 -47.607 1.00 85.19 241 VAL A N 1
ATOM 1872 C CA . VAL A 1 241 ? 36.311 11.140 -47.443 1.00 85.19 241 VAL A CA 1
ATOM 1873 C C . VAL A 1 241 ? 36.306 9.681 -46.999 1.00 85.19 241 VAL A C 1
ATOM 1875 O O . VAL A 1 241 ? 35.618 9.350 -46.037 1.00 85.19 241 VAL A O 1
ATOM 1878 N N . GLU A 1 242 ? 37.087 8.812 -47.640 1.00 83.00 242 GLU A N 1
ATOM 1879 C CA . GLU A 1 242 ? 37.180 7.387 -47.289 1.00 83.00 242 GLU A CA 1
ATOM 1880 C C . GLU A 1 242 ? 37.669 7.188 -45.851 1.00 83.00 242 GLU A C 1
ATOM 1882 O O . GLU A 1 242 ? 37.070 6.453 -45.062 1.00 83.00 242 GLU A O 1
ATOM 1887 N N . THR A 1 243 ? 38.716 7.919 -45.458 1.00 83.88 243 THR A N 1
ATOM 1888 C CA . THR A 1 243 ? 39.255 7.857 -44.093 1.00 83.88 243 THR A CA 1
ATOM 1889 C C . THR A 1 243 ? 38.233 8.340 -43.061 1.00 83.88 243 THR A C 1
ATOM 1891 O O . THR A 1 243 ? 38.112 7.764 -41.975 1.00 83.88 243 THR A O 1
ATOM 1894 N N . ALA A 1 244 ? 37.498 9.407 -43.371 1.00 82.69 244 ALA A N 1
ATOM 1895 C CA . ALA A 1 244 ? 36.478 9.974 -42.498 1.00 82.69 244 ALA A CA 1
ATOM 1896 C C . ALA A 1 244 ? 35.215 9.092 -42.405 1.00 82.69 244 ALA A C 1
ATOM 1898 O O . ALA A 1 244 ? 34.681 8.915 -41.306 1.00 82.69 244 ALA A O 1
ATOM 1899 N N . CYS A 1 245 ? 34.777 8.483 -43.510 1.00 83.50 245 CYS A N 1
ATOM 1900 C CA . CYS A 1 245 ? 33.662 7.533 -43.557 1.00 83.50 245 CYS A CA 1
ATOM 1901 C C . CYS A 1 245 ? 33.977 6.244 -42.791 1.00 83.50 245 CYS A C 1
ATOM 1903 O O . CYS A 1 245 ? 33.146 5.800 -41.996 1.00 83.50 245 CYS A O 1
ATOM 1905 N N . ALA A 1 246 ? 35.187 5.696 -42.945 1.00 82.31 246 ALA A N 1
ATOM 1906 C CA . ALA A 1 246 ? 35.631 4.528 -42.186 1.00 82.31 246 ALA A CA 1
ATOM 1907 C C . ALA A 1 246 ? 35.580 4.802 -40.673 1.00 82.31 246 ALA A C 1
ATOM 1909 O O . ALA A 1 246 ? 34.956 4.056 -39.918 1.00 82.31 246 ALA A O 1
ATOM 1910 N N . LYS A 1 247 ? 36.104 5.954 -40.229 1.00 83.56 247 LYS A N 1
ATOM 1911 C CA . LYS A 1 247 ? 36.014 6.386 -38.821 1.00 83.56 247 LYS A CA 1
ATOM 1912 C C . LYS A 1 247 ? 34.568 6.544 -38.339 1.00 83.56 247 LYS A C 1
ATOM 1914 O O . LYS A 1 247 ? 34.262 6.153 -37.217 1.00 83.56 247 LYS A O 1
ATOM 1919 N N . LEU A 1 248 ? 33.680 7.103 -39.164 1.00 82.69 248 LEU A N 1
ATOM 1920 C CA . LEU A 1 248 ? 32.261 7.278 -38.832 1.00 82.69 248 LEU A CA 1
ATOM 1921 C C . LEU A 1 248 ? 31.512 5.940 -38.705 1.00 82.69 248 LEU A C 1
ATOM 1923 O O . LEU A 1 248 ? 30.578 5.825 -37.909 1.00 82.69 248 LEU A O 1
ATOM 1927 N N . ASN A 1 249 ? 31.906 4.937 -39.484 1.00 79.12 249 ASN A N 1
ATOM 1928 C CA . ASN A 1 249 ? 31.318 3.602 -39.439 1.00 79.12 249 ASN A CA 1
ATOM 1929 C C . ASN A 1 249 ? 31.963 2.686 -38.390 1.00 79.12 249 ASN A C 1
ATOM 1931 O O . ASN A 1 249 ? 31.424 1.613 -38.134 1.00 79.12 249 ASN A O 1
ATOM 1935 N N . GLY A 1 250 ? 33.063 3.110 -37.757 1.00 77.88 250 GLY A N 1
ATOM 1936 C CA . GLY A 1 250 ? 33.854 2.255 -36.867 1.00 77.88 250 GLY A CA 1
ATOM 1937 C C . GLY A 1 250 ? 34.654 1.185 -37.621 1.00 77.88 250 GLY A C 1
ATOM 1938 O O . GLY A 1 250 ? 35.029 0.171 -37.040 1.00 77.88 250 GLY A O 1
ATOM 1939 N N . GLU A 1 251 ? 34.893 1.402 -38.911 1.00 80.69 251 GLU A N 1
ATOM 1940 C CA . GLU A 1 251 ? 35.655 0.531 -39.801 1.00 80.69 251 GLU A CA 1
ATOM 1941 C C . GLU A 1 251 ? 37.128 0.968 -39.849 1.00 80.69 251 GLU A C 1
ATOM 1943 O O . GLU A 1 251 ? 37.478 2.115 -39.553 1.00 80.69 251 GLU A O 1
ATOM 1948 N N . VAL A 1 252 ? 38.018 0.045 -40.218 1.00 80.06 252 VAL A N 1
ATOM 1949 C CA . VAL A 1 252 ? 39.447 0.348 -40.375 1.00 80.06 252 VAL A CA 1
ATOM 1950 C C . VAL A 1 252 ? 39.647 1.139 -41.676 1.00 80.06 252 VAL A C 1
ATOM 1952 O O . VAL A 1 252 ? 39.232 0.648 -42.726 1.00 80.06 252 VAL A O 1
ATOM 1955 N N . PRO A 1 253 ? 40.277 2.333 -41.648 1.00 75.94 253 PRO A N 1
ATOM 1956 C CA . PRO A 1 253 ? 40.553 3.097 -42.862 1.00 75.94 253 PRO A CA 1
ATOM 1957 C C . PRO A 1 253 ? 41.407 2.314 -43.860 1.00 75.94 253 PRO A C 1
ATOM 1959 O O . PRO A 1 253 ? 42.329 1.592 -43.472 1.00 75.94 253 PRO A O 1
ATOM 1962 N N . LEU A 1 254 ? 41.128 2.497 -45.149 1.00 75.62 254 LEU A N 1
ATOM 1963 C CA . LEU A 1 254 ? 41.934 1.933 -46.227 1.00 75.62 254 LEU A CA 1
ATOM 1964 C C . LEU A 1 254 ? 43.371 2.473 -46.158 1.00 75.62 254 LEU A C 1
ATOM 1966 O O . LEU A 1 254 ? 43.599 3.668 -45.968 1.00 75.62 254 LEU A O 1
ATOM 1970 N N . VAL A 1 255 ? 44.350 1.582 -46.323 1.00 73.06 255 VAL A N 1
ATOM 1971 C CA . VAL A 1 255 ? 45.759 1.969 -46.447 1.00 73.06 255 VAL A CA 1
ATOM 1972 C C . VAL A 1 255 ? 46.009 2.352 -47.895 1.00 73.06 255 VAL A C 1
ATOM 1974 O O . VAL A 1 255 ? 45.933 1.510 -48.788 1.00 73.06 255 VAL A O 1
ATOM 1977 N N . PHE A 1 256 ? 46.303 3.625 -48.125 1.00 72.56 256 PHE A N 1
ATOM 1978 C CA . PHE A 1 256 ? 46.586 4.119 -49.462 1.00 72.56 256 PHE A CA 1
ATOM 1979 C C . PHE A 1 256 ? 48.099 4.113 -49.759 1.00 72.56 256 PHE A C 1
ATOM 1981 O O . PHE A 1 256 ? 48.884 4.434 -48.865 1.00 72.56 256 PHE A O 1
ATOM 1988 N N . PRO A 1 257 ? 48.530 3.798 -50.998 1.00 70.62 257 PRO A N 1
ATOM 1989 C CA . PRO A 1 257 ? 49.932 3.896 -51.409 1.00 70.62 257 PRO A CA 1
ATOM 1990 C C . PRO A 1 257 ? 50.493 5.318 -51.265 1.00 70.62 257 PRO A C 1
ATOM 1992 O O . PRO A 1 257 ? 49.770 6.301 -51.452 1.00 70.62 257 PRO A O 1
ATOM 1995 N N . GLU A 1 258 ? 51.790 5.418 -50.962 1.00 58.03 258 GLU A N 1
ATOM 1996 C CA . GLU A 1 258 ? 52.510 6.680 -50.716 1.00 58.03 258 GLU A CA 1
ATOM 1997 C C . GLU A 1 258 ? 52.686 7.527 -51.991 1.00 58.03 258 GLU A C 1
ATOM 1999 O O . GLU A 1 258 ? 52.756 8.752 -51.924 1.00 58.03 258 GLU A O 1
ATOM 2004 N N . ALA A 1 259 ? 52.677 6.889 -53.166 1.00 57.12 259 ALA A N 1
ATOM 2005 C CA . ALA A 1 259 ? 52.658 7.574 -54.451 1.00 57.12 259 ALA A CA 1
ATOM 2006 C C . ALA A 1 259 ? 51.214 7.817 -54.918 1.00 57.12 259 ALA A C 1
ATOM 2008 O O . ALA A 1 259 ? 50.438 6.878 -55.112 1.00 57.12 259 ALA A O 1
ATOM 2009 N N . PHE A 1 260 ? 50.880 9.087 -55.139 1.00 56.59 260 PHE A N 1
ATOM 2010 C CA . PHE A 1 260 ? 49.743 9.488 -55.962 1.00 56.59 260 PHE A CA 1
ATOM 2011 C C . PHE A 1 260 ? 50.068 9.034 -57.395 1.00 56.59 260 PHE A C 1
ATOM 2013 O O . PHE A 1 260 ? 51.077 9.480 -57.931 1.00 56.59 260 PHE A O 1
ATOM 2020 N N . THR A 1 261 ? 49.265 8.129 -57.973 1.00 55.44 261 THR A N 1
ATOM 2021 C CA . THR A 1 261 ? 49.385 7.524 -59.329 1.00 55.44 261 THR A CA 1
ATOM 2022 C C . THR A 1 261 ? 50.130 6.185 -59.541 1.00 55.44 261 THR A C 1
ATOM 2024 O O . THR A 1 261 ? 50.695 5.984 -60.617 1.00 55.44 261 THR A O 1
ATOM 2027 N N . THR A 1 262 ? 50.081 5.200 -58.636 1.00 46.22 262 THR A N 1
ATOM 2028 C CA . THR A 1 262 ? 50.397 3.799 -59.017 1.00 46.22 262 THR A CA 1
ATOM 2029 C C . THR A 1 262 ? 49.147 2.924 -59.095 1.00 46.22 262 THR A C 1
ATOM 2031 O O . THR A 1 262 ? 48.638 2.426 -58.095 1.00 46.22 262 THR A O 1
ATOM 2034 N N . PHE A 1 263 ? 48.672 2.700 -60.322 1.00 50.31 263 PHE A N 1
ATOM 2035 C CA . PHE A 1 263 ? 47.792 1.580 -60.657 1.00 50.31 263 PHE A CA 1
ATOM 2036 C C . PHE A 1 263 ? 48.632 0.484 -61.326 1.00 50.31 263 PHE A C 1
ATOM 2038 O O . PHE A 1 263 ? 49.596 0.822 -62.016 1.00 50.31 263 PHE A O 1
ATOM 2045 N N . PRO A 1 264 ? 48.323 -0.811 -61.121 1.00 36.56 264 PRO A N 1
ATOM 2046 C CA . PRO A 1 264 ? 49.053 -1.889 -61.774 1.00 36.56 264 PRO A CA 1
ATOM 2047 C C . PRO A 1 264 ? 48.971 -1.704 -63.290 1.00 36.56 264 PRO A C 1
ATOM 2049 O O . PRO A 1 264 ? 47.885 -1.671 -63.867 1.00 36.56 264 PRO A O 1
ATOM 2052 N N . GLU A 1 265 ? 50.136 -1.542 -63.907 1.00 32.91 265 GLU A N 1
ATOM 2053 C CA . GLU A 1 265 ? 50.300 -1.411 -65.345 1.00 32.91 265 GLU A CA 1
ATOM 2054 C C . GLU A 1 265 ? 49.665 -2.636 -66.014 1.00 32.91 265 GLU A C 1
ATOM 2056 O O . GLU A 1 265 ? 50.015 -3.782 -65.707 1.00 32.91 265 GLU A O 1
ATOM 2061 N N . ALA A 1 266 ? 48.678 -2.400 -66.883 1.00 38.06 266 ALA A N 1
ATOM 2062 C CA . ALA A 1 266 ? 48.133 -3.444 -67.731 1.00 38.06 266 ALA A CA 1
ATOM 2063 C C . ALA A 1 266 ? 49.304 -4.020 -68.526 1.00 38.06 266 ALA A C 1
ATOM 2065 O O . ALA A 1 266 ? 49.906 -3.333 -69.348 1.00 38.06 266 ALA A O 1
ATOM 2066 N N . THR A 1 267 ? 49.650 -5.264 -68.209 1.00 34.06 267 THR A N 1
ATOM 2067 C CA . THR A 1 267 ? 50.745 -6.015 -68.806 1.00 34.06 267 THR A CA 1
ATOM 2068 C C . THR A 1 267 ? 50.641 -5.915 -70.324 1.00 34.06 267 THR A C 1
ATOM 2070 O O . THR A 1 267 ? 49.759 -6.516 -70.938 1.00 34.06 267 THR A O 1
ATOM 2073 N N . SER A 1 268 ? 51.521 -5.126 -70.934 1.00 36.44 268 SER A N 1
ATOM 2074 C CA . SER A 1 268 ? 51.692 -5.116 -72.376 1.00 36.44 268 SER A CA 1
ATOM 2075 C C . SER A 1 268 ? 52.268 -6.473 -72.771 1.00 36.44 268 SER A C 1
ATOM 2077 O O . SER A 1 268 ? 53.369 -6.861 -72.382 1.00 36.44 268 SER A O 1
ATOM 2079 N N . ALA A 1 269 ? 51.463 -7.247 -73.497 1.00 36.16 269 ALA A N 1
ATOM 2080 C CA . ALA A 1 269 ? 51.915 -8.463 -74.150 1.00 36.16 269 ALA A CA 1
ATOM 2081 C C . ALA A 1 269 ? 53.049 -8.118 -75.138 1.00 36.16 269 ALA A C 1
ATOM 2083 O O . ALA A 1 269 ? 52.993 -7.066 -75.781 1.00 36.16 269 ALA A O 1
ATOM 2084 N N . PRO A 1 270 ? 54.076 -8.973 -75.279 1.00 40.16 270 PRO A N 1
ATOM 2085 C CA . PRO A 1 270 ? 55.206 -8.678 -76.142 1.00 40.16 270 PRO A CA 1
ATOM 2086 C C . PRO A 1 270 ? 54.778 -8.721 -77.611 1.00 40.16 270 PRO A C 1
ATOM 2088 O O . PRO A 1 270 ? 54.213 -9.703 -78.092 1.00 40.16 270 PRO A O 1
ATOM 2091 N N . THR A 1 271 ? 55.088 -7.646 -78.326 1.00 39.34 271 THR A N 1
ATOM 2092 C CA . THR A 1 271 ? 55.043 -7.572 -79.783 1.00 39.34 271 THR A CA 1
ATOM 2093 C C . THR A 1 271 ? 56.077 -8.547 -80.352 1.00 39.34 271 THR A C 1
ATOM 2095 O O . THR A 1 271 ? 57.279 -8.326 -80.215 1.00 39.34 271 THR A O 1
ATOM 2098 N N . SER A 1 272 ? 55.627 -9.634 -80.981 1.00 34.62 272 SER A N 1
ATOM 2099 C CA . SER A 1 272 ? 56.479 -10.450 -81.850 1.00 34.62 272 SER A CA 1
ATOM 2100 C C . SER A 1 272 ? 56.821 -9.656 -83.109 1.00 34.62 272 SER A C 1
ATOM 2102 O O . SER A 1 272 ? 55.947 -9.370 -83.924 1.00 34.62 272 SER A O 1
ATOM 2104 N N . THR A 1 273 ? 58.092 -9.300 -83.255 1.00 41.78 273 THR A N 1
ATOM 2105 C CA . THR A 1 273 ? 58.725 -8.981 -84.539 1.00 41.78 273 THR A CA 1
ATOM 2106 C C . THR A 1 273 ? 59.042 -10.270 -85.296 1.00 41.78 273 THR A C 1
ATOM 2108 O O . THR A 1 273 ? 59.530 -11.224 -84.685 1.00 41.78 273 THR A O 1
ATOM 2111 N N . GLU A 1 274 ? 58.742 -10.266 -86.598 1.00 37.59 274 GLU A N 1
ATOM 2112 C CA . GLU A 1 274 ? 59.268 -11.201 -87.610 1.00 37.59 274 GLU A CA 1
ATOM 2113 C C . GLU A 1 274 ? 60.803 -11.255 -87.627 1.00 37.59 274 GLU A C 1
ATOM 2115 O O . GLU A 1 274 ? 61.443 -10.214 -87.339 1.00 37.59 274 GLU A O 1
#

pLDDT: mean 70.93, std 22.79, range [28.03, 98.38]

Secondary structure (DSSP, 8-state):
----------THHHHHHHHHHHHHHHSS-GGGS---------------------------------------S--TTSHHHHHHHHHHHTS-S-HHHHHHH-HHHHHHHHHHHHHHHHHHHHHHHHHHHHHHHHHHHHHHHHHHHHHHHHHHHHHHHHHHHHHHHHHHHHHHHHHHHHHHHHHHHHHHHHHHHHHHHHHHHHHHHHHHHHHHHHHHHHHHIIIII-S---HHHHHHHHHHHHHHHHHHHTPPPP---SSTT-PPP---------

Sequence (274 aa):
MSILDAVPGDGSIGDDALQMFCEAMSDIPASITAPPLQTEQVGPKRSVTTVNLTRQPARTTKRKSHVCPGGSLLTASDHSIALGNLSKQVFPRDREALNELGHAAILEKSQHLLLEVMYVCSHVKTELDVLTEEVARLKEANQLLKKDKEAEISRRDSLITTKEAEGKTLKDQVYDLTSQLNLMTVNSKQLEQDLALHRKKLRVAGPAATILCRWKMVQEYMNGHAKNWEPLPVEQQFREVETACAKLNGEVPLVFPEAFTTFPEATSAPTSTE